Protein AF-A0A9D8BPY0-F1 (afdb_monomer_lite)

Structure (mmCIF, N/CA/C/O backbone):
data_AF-A0A9D8BPY0-F1
#
_entry.id   AF-A0A9D8BPY0-F1
#
loop_
_atom_site.group_PDB
_atom_site.id
_atom_site.type_symbol
_atom_site.label_atom_id
_atom_site.label_alt_id
_atom_site.label_comp_id
_atom_site.label_asym_id
_atom_site.label_entity_id
_atom_site.label_seq_id
_atom_site.pdbx_PDB_ins_code
_atom_site.Cartn_x
_atom_site.Cartn_y
_atom_site.Cartn_z
_atom_site.occupancy
_atom_site.B_iso_or_equiv
_atom_site.auth_seq_id
_atom_site.auth_comp_id
_atom_site.auth_asym_id
_atom_site.auth_atom_id
_atom_site.pdbx_PDB_model_num
ATOM 1 N N . MET A 1 1 ? -16.376 -31.337 65.013 1.00 43.28 1 MET A N 1
ATOM 2 C CA . MET A 1 1 ? -15.236 -31.408 64.073 1.00 43.28 1 MET A CA 1
ATOM 3 C C . MET A 1 1 ? -15.752 -31.638 62.657 1.00 43.28 1 MET A C 1
ATOM 5 O O . MET A 1 1 ? -16.419 -32.633 62.432 1.00 43.28 1 MET A O 1
ATOM 9 N N . LYS A 1 2 ? -15.428 -30.697 61.756 1.00 46.97 2 LYS A N 1
ATOM 10 C CA . LYS A 1 2 ? -15.289 -30.812 60.288 1.00 46.97 2 LYS A CA 1
ATOM 11 C C . LYS A 1 2 ? -16.446 -31.442 59.490 1.00 46.97 2 LYS A C 1
ATOM 13 O O . LYS A 1 2 ? -16.419 -32.642 59.262 1.00 46.97 2 LYS A O 1
ATOM 18 N N . ARG A 1 3 ? -17.368 -30.607 58.980 1.00 47.12 3 ARG A N 1
ATOM 19 C CA . ARG A 1 3 ? -18.107 -30.759 57.693 1.00 47.12 3 ARG A CA 1
ATOM 20 C C . ARG A 1 3 ? -19.121 -29.607 57.530 1.00 47.12 3 ARG A C 1
ATOM 22 O O . ARG A 1 3 ? -20.318 -29.819 57.625 1.00 47.12 3 ARG A O 1
ATOM 29 N N . ALA A 1 4 ? -18.651 -28.367 57.373 1.00 46.06 4 ALA A N 1
ATOM 30 C CA . ALA A 1 4 ? -19.548 -27.218 57.141 1.00 46.06 4 ALA A CA 1
ATOM 31 C C . ALA A 1 4 ? -18.883 -26.035 56.406 1.00 46.06 4 ALA A C 1
ATOM 33 O O . ALA A 1 4 ? -19.321 -24.901 56.541 1.00 46.06 4 ALA A O 1
ATOM 34 N N . ALA A 1 5 ? -17.805 -26.262 55.654 1.00 48.12 5 ALA A N 1
ATOM 35 C CA . ALA A 1 5 ? -17.063 -25.173 55.018 1.00 48.12 5 ALA A CA 1
ATOM 36 C C . ALA A 1 5 ? -16.516 -25.611 53.661 1.00 48.12 5 ALA A C 1
ATOM 38 O O . ALA A 1 5 ? -15.318 -25.824 53.530 1.00 48.12 5 ALA A O 1
ATOM 39 N N . LEU A 1 6 ? -17.388 -25.840 52.675 1.00 44.50 6 LEU A N 1
ATOM 40 C CA . LEU A 1 6 ? -16.932 -26.049 51.294 1.00 44.50 6 LEU A CA 1
ATOM 41 C C . LEU A 1 6 ? -18.032 -25.872 50.233 1.00 44.50 6 LEU A C 1
ATOM 43 O O . LEU A 1 6 ? -18.005 -26.552 49.223 1.00 44.50 6 LEU A O 1
ATOM 47 N N . ILE A 1 7 ? -19.013 -24.982 50.432 1.00 46.12 7 ILE A N 1
ATOM 48 C CA . ILE A 1 7 ? -19.970 -24.617 49.362 1.00 46.12 7 ILE A CA 1
ATOM 49 C C . ILE A 1 7 ? -20.363 -23.134 49.479 1.00 46.12 7 ILE A C 1
ATOM 51 O O . ILE A 1 7 ? -21.530 -22.794 49.618 1.00 46.12 7 ILE A O 1
ATOM 55 N N . ALA A 1 8 ? -19.384 -22.227 49.498 1.00 42.91 8 ALA A N 1
ATOM 56 C CA . ALA A 1 8 ? -19.665 -20.784 49.432 1.00 42.91 8 ALA A CA 1
ATOM 57 C C . ALA A 1 8 ? -18.522 -19.953 48.818 1.00 42.91 8 ALA A C 1
ATOM 59 O O . ALA A 1 8 ? -18.425 -18.759 49.072 1.00 42.91 8 ALA A O 1
ATOM 60 N N . LEU A 1 9 ? -17.635 -20.566 48.022 1.00 41.59 9 LEU A N 1
ATOM 61 C CA . LEU A 1 9 ? -16.521 -19.849 47.385 1.00 41.59 9 LEU A CA 1
ATOM 62 C C . LEU A 1 9 ? -16.243 -20.339 45.955 1.00 41.59 9 LEU A C 1
ATOM 64 O O . LEU A 1 9 ? -15.100 -20.504 45.552 1.00 41.59 9 LEU A O 1
ATOM 68 N N . ALA A 1 10 ? -17.300 -20.619 45.193 1.00 42.19 10 ALA A N 1
ATOM 69 C CA . ALA A 1 10 ? -17.195 -21.026 43.788 1.00 42.19 10 ALA A CA 1
ATOM 70 C C . ALA A 1 10 ? -18.293 -20.389 42.918 1.00 42.19 10 ALA A C 1
ATOM 72 O O . ALA A 1 10 ? -18.769 -20.987 41.963 1.00 42.19 10 ALA A O 1
ATOM 73 N N . ALA A 1 11 ? -18.715 -19.171 43.263 1.00 39.47 11 ALA A N 1
ATOM 74 C CA . ALA A 1 11 ? -19.671 -18.384 42.479 1.00 39.47 11 ALA A CA 1
ATOM 75 C C . ALA A 1 11 ? -19.132 -16.968 42.200 1.00 39.47 11 ALA A C 1
ATOM 77 O O . ALA A 1 11 ? -19.874 -15.993 42.241 1.00 39.47 11 ALA A O 1
ATOM 78 N N . HIS A 1 12 ? -17.816 -16.842 41.991 1.00 40.41 12 HIS A N 1
ATOM 79 C CA . HIS A 1 12 ? -17.155 -15.577 41.624 1.00 40.41 12 HIS A CA 1
ATOM 80 C C . HIS A 1 12 ? -16.221 -15.686 40.412 1.00 40.41 12 HIS A C 1
ATOM 82 O O . HIS A 1 12 ? -15.557 -14.722 40.048 1.00 40.41 12 HIS A O 1
ATOM 88 N N . CYS A 1 13 ? -16.204 -16.827 39.727 1.00 46.84 13 CYS A N 1
ATOM 89 C CA . CYS A 1 13 ? -15.463 -16.989 38.484 1.00 46.84 13 CYS A CA 1
ATOM 90 C C . CYS A 1 13 ? -16.404 -17.571 37.444 1.00 46.84 13 CYS A C 1
ATOM 92 O O . CYS A 1 13 ? -16.546 -18.783 37.409 1.00 46.84 13 CYS A O 1
ATOM 94 N N . LEU A 1 14 ? -17.075 -16.706 36.677 1.00 45.47 14 LEU A N 1
ATOM 95 C CA . LEU A 1 14 ? -17.576 -16.926 35.305 1.00 45.47 14 LEU A CA 1
ATOM 96 C C . LEU A 1 14 ? -18.638 -15.873 34.938 1.00 45.47 14 LEU A C 1
ATOM 98 O O . LEU A 1 14 ? -19.668 -16.173 34.350 1.00 45.47 14 LEU A O 1
ATOM 102 N N . LEU A 1 15 ? -18.362 -14.599 35.219 1.00 44.47 15 LEU A N 1
ATOM 103 C CA . LEU A 1 15 ? -18.756 -13.561 34.271 1.00 44.47 15 LEU A CA 1
ATOM 104 C C . LEU A 1 15 ? -17.554 -13.376 33.350 1.00 44.47 15 LEU A C 1
ATOM 106 O O . LEU A 1 15 ? -16.790 -12.423 33.465 1.00 44.47 15 LEU A O 1
ATOM 110 N N . LEU A 1 16 ? -17.363 -14.358 32.460 1.00 49.16 16 LEU A N 1
ATOM 111 C CA . LEU A 1 16 ? -16.787 -14.071 31.156 1.00 49.16 16 LEU A CA 1
ATOM 112 C C . LEU A 1 16 ? -17.718 -13.015 30.570 1.00 49.16 16 LEU A C 1
ATOM 114 O O . LEU A 1 16 ? -18.785 -13.336 30.048 1.00 49.16 16 LEU A O 1
ATOM 118 N N . SER A 1 17 ? -17.350 -11.745 30.719 1.00 47.44 17 SER A N 1
ATOM 119 C CA . SER A 1 17 ? -17.792 -10.739 29.780 1.00 47.44 17 SER A CA 1
ATOM 120 C C . SER A 1 17 ? -17.311 -11.244 28.427 1.00 47.44 17 SER A C 1
ATOM 122 O O . SER A 1 17 ? -16.156 -11.074 28.038 1.00 47.44 17 SER A O 1
ATOM 124 N N . ALA A 1 18 ? -18.200 -11.939 27.721 1.00 46.88 18 ALA A N 1
ATOM 125 C CA . ALA A 1 18 ? -18.178 -11.956 26.281 1.00 46.88 18 ALA A CA 1
ATOM 126 C C . ALA A 1 18 ? -18.257 -10.482 25.896 1.00 46.88 18 ALA A C 1
ATOM 128 O O . ALA A 1 18 ? -19.342 -9.918 25.788 1.00 46.88 18 ALA A O 1
ATOM 129 N N . SER A 1 19 ? -17.097 -9.825 25.812 1.00 45.59 19 SER A N 1
ATOM 130 C CA . SER A 1 19 ? -16.972 -8.572 25.100 1.00 45.59 19 SER A CA 1
ATOM 131 C C . SER A 1 19 ? -17.574 -8.890 23.748 1.00 45.59 19 SER A C 1
ATOM 133 O O . SER A 1 19 ? -17.018 -9.747 23.053 1.00 45.59 19 SER A O 1
ATOM 135 N N . PRO A 1 20 ? -18.720 -8.297 23.377 1.00 42.44 20 PRO A N 1
ATOM 136 C CA . PRO A 1 20 ? -19.148 -8.427 22.013 1.00 42.44 20 PRO A CA 1
ATOM 137 C C . PRO A 1 20 ? -17.975 -7.867 21.217 1.00 42.44 20 PRO A C 1
ATOM 139 O O . PRO A 1 20 ? -17.591 -6.698 21.358 1.00 42.44 20 PRO A O 1
ATOM 142 N N . CYS A 1 21 ? -17.334 -8.730 20.433 1.00 42.59 21 CYS A N 1
ATOM 143 C CA . CYS A 1 21 ? -16.564 -8.286 19.293 1.00 42.59 21 CYS A CA 1
ATOM 144 C C . CYS A 1 21 ? -17.613 -7.703 18.345 1.00 42.59 21 CYS A C 1
ATOM 146 O O . CYS A 1 21 ? -18.056 -8.336 17.395 1.00 42.59 21 CYS A O 1
ATOM 148 N N . SER A 1 22 ? -18.119 -6.520 18.696 1.00 44.62 22 SER A N 1
ATOM 149 C CA . SER A 1 22 ? -18.705 -5.608 17.745 1.00 44.62 22 SER A CA 1
ATOM 150 C C . SER A 1 22 ? -17.544 -5.295 16.819 1.00 44.62 22 SER A C 1
ATOM 152 O O . SER A 1 22 ? -16.706 -4.440 17.115 1.00 44.62 22 SER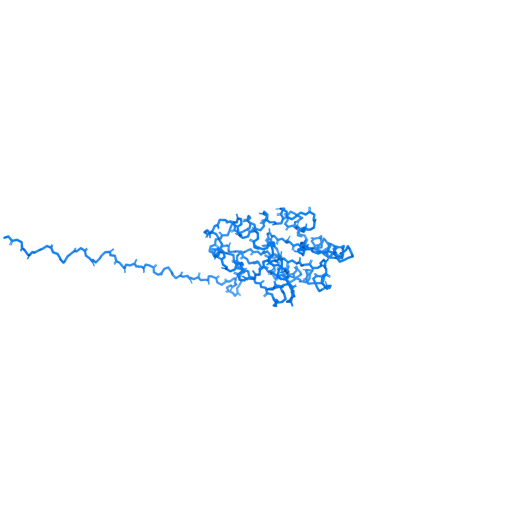 A O 1
ATOM 154 N N . ASN A 1 23 ? -17.415 -6.115 15.776 1.00 55.84 23 ASN A N 1
ATOM 155 C CA . ASN A 1 23 ? -16.698 -5.757 14.573 1.00 55.84 23 ASN A CA 1
ATOM 156 C C . ASN A 1 23 ? -17.445 -4.532 14.064 1.00 55.84 23 ASN A C 1
ATOM 158 O O . ASN A 1 23 ? -18.449 -4.666 13.370 1.00 55.84 23 ASN A O 1
ATOM 162 N N . ALA A 1 24 ? -17.053 -3.348 14.538 1.00 56.66 24 ALA A N 1
ATOM 163 C CA . ALA A 1 24 ? -17.623 -2.109 14.057 1.00 56.66 24 ALA A CA 1
ATOM 164 C C . ALA A 1 24 ? -17.400 -2.109 12.544 1.00 56.66 24 ALA A C 1
ATOM 166 O O . ALA A 1 24 ? -16.255 -2.128 12.091 1.00 56.66 24 ALA A O 1
ATOM 167 N N . GLU A 1 25 ? -18.487 -2.198 11.779 1.00 73.00 25 GLU A N 1
ATOM 168 C CA . GLU A 1 25 ? -18.391 -2.257 10.328 1.00 73.00 25 GLU A CA 1
ATOM 169 C C . GLU A 1 25 ? -17.646 -1.011 9.815 1.00 73.00 25 GLU A C 1
ATOM 171 O O . GLU A 1 25 ? -17.835 0.082 10.369 1.00 73.00 25 GLU A O 1
ATOM 176 N N . PRO A 1 26 ? -16.793 -1.149 8.777 1.00 79.25 26 PRO A N 1
ATOM 177 C CA . PRO A 1 26 ? -16.021 -0.036 8.214 1.00 79.25 26 PRO A CA 1
ATOM 178 C C . PRO A 1 26 ? -16.888 1.167 7.854 1.00 79.25 26 PRO A C 1
ATOM 180 O O . PRO A 1 26 ? -16.414 2.300 7.861 1.00 79.25 26 PRO A O 1
ATOM 183 N N . PHE A 1 27 ? -18.153 0.922 7.529 1.00 84.25 27 PHE A N 1
ATOM 184 C CA . PHE A 1 27 ? -19.121 1.918 7.125 1.00 84.25 27 PHE A CA 1
ATOM 185 C C . PHE A 1 27 ? -20.444 1.648 7.837 1.00 84.25 27 PHE A C 1
ATOM 187 O O . PHE A 1 27 ? -20.978 0.551 7.747 1.00 84.25 27 PHE A O 1
ATOM 194 N N . ASP A 1 28 ? -20.982 2.649 8.529 1.00 84.50 28 ASP A N 1
ATOM 195 C CA . ASP A 1 28 ? -22.246 2.523 9.272 1.00 84.50 28 ASP A CA 1
ATOM 196 C C . ASP A 1 28 ? -23.476 2.985 8.473 1.00 84.50 28 ASP A C 1
ATOM 198 O O . ASP A 1 28 ? -24.505 3.337 9.046 1.00 84.50 28 ASP A O 1
ATOM 202 N N . GLY A 1 29 ? -23.364 3.033 7.143 1.00 81.00 29 GLY A N 1
ATOM 203 C CA . GLY A 1 29 ? -24.388 3.601 6.262 1.00 81.00 29 GLY A CA 1
ATOM 204 C C . GLY A 1 29 ? -24.278 5.118 6.087 1.00 81.00 29 GLY A C 1
ATOM 205 O O . GLY A 1 29 ? -24.911 5.664 5.186 1.00 81.00 29 GLY A O 1
ATOM 206 N N . SER A 1 30 ? -23.461 5.798 6.902 1.00 82.62 30 SER A N 1
ATOM 207 C CA . SER A 1 30 ? -23.283 7.255 6.839 1.00 82.62 30 SER A CA 1
ATOM 208 C C . SER A 1 30 ? -21.822 7.702 6.807 1.00 82.62 30 SER A C 1
ATOM 210 O O . SER A 1 30 ? -21.473 8.629 6.077 1.00 82.62 30 SER A O 1
ATOM 212 N N . ARG A 1 31 ? -20.945 7.048 7.575 1.00 88.94 31 ARG A N 1
ATOM 213 C CA . ARG A 1 31 ? -19.556 7.462 7.756 1.00 88.94 31 ARG A CA 1
ATOM 214 C C . ARG A 1 31 ? -18.623 6.266 7.739 1.00 88.94 31 ARG A C 1
ATOM 216 O O . ARG A 1 31 ? -18.857 5.257 8.400 1.00 88.94 31 ARG A O 1
ATOM 223 N N . PHE A 1 32 ? -17.505 6.427 7.039 1.00 93.75 32 PHE A N 1
ATOM 224 C CA . PHE A 1 32 ? -16.408 5.473 7.105 1.00 93.75 32 PHE A CA 1
ATOM 225 C C . PHE A 1 32 ? -15.553 5.674 8.370 1.00 93.75 32 PHE A C 1
ATOM 227 O O . PHE A 1 32 ? -15.097 6.788 8.681 1.00 93.75 32 PHE A O 1
ATOM 234 N N . LYS A 1 33 ? -15.303 4.581 9.090 1.00 93.75 33 LYS A N 1
ATOM 235 C CA . LYS A 1 33 ? -14.476 4.503 10.302 1.00 93.75 33 LYS A CA 1
ATOM 236 C C . LYS A 1 33 ? -13.141 3.850 9.962 1.00 93.75 33 LYS A C 1
ATOM 238 O O . LYS A 1 33 ? -13.099 2.901 9.199 1.00 93.75 33 LYS A O 1
ATOM 243 N N . GLY A 1 34 ? -12.053 4.365 10.533 1.00 96.44 34 GLY A N 1
ATOM 244 C CA . GLY A 1 34 ? -10.705 3.858 10.275 1.00 96.44 34 GLY A CA 1
ATOM 245 C C . GLY A 1 34 ? -9.892 4.662 9.260 1.00 96.44 34 GLY A C 1
ATOM 246 O O . GLY A 1 34 ? -10.230 5.804 8.911 1.00 96.44 34 GLY A O 1
ATOM 247 N N . ARG A 1 35 ? -8.795 4.035 8.834 1.00 98.12 35 ARG A N 1
ATOM 248 C CA . ARG A 1 35 ? -7.731 4.548 7.960 1.00 98.12 35 ARG A CA 1
ATOM 249 C C . ARG A 1 35 ? -7.480 3.573 6.816 1.00 98.12 35 ARG A C 1
ATOM 251 O O . ARG A 1 35 ? -7.799 2.394 6.936 1.00 98.12 35 ARG A O 1
ATOM 258 N N . ILE A 1 36 ? -6.902 4.066 5.730 1.00 98.62 36 ILE A N 1
ATOM 259 C CA . ILE A 1 36 ? -6.729 3.325 4.481 1.00 98.62 36 ILE A CA 1
ATOM 260 C C . ILE A 1 36 ? -5.238 3.223 4.163 1.00 98.62 36 ILE A C 1
ATOM 262 O O . ILE A 1 36 ? -4.508 4.212 4.241 1.00 98.62 36 ILE A O 1
ATOM 266 N N . ALA A 1 37 ? -4.797 2.025 3.803 1.00 98.75 37 ALA A N 1
ATOM 267 C CA . ALA A 1 37 ? -3.507 1.771 3.185 1.00 98.75 37 ALA A CA 1
ATOM 268 C C . ALA A 1 37 ? -3.728 1.131 1.810 1.00 98.75 37 ALA A C 1
ATOM 270 O O . ALA A 1 37 ? -4.675 0.358 1.639 1.00 98.75 37 ALA A O 1
ATOM 271 N N . LEU A 1 38 ? -2.867 1.450 0.849 1.00 98.62 38 LEU A N 1
ATOM 272 C CA . LEU A 1 38 ? -2.919 0.942 -0.523 1.00 98.62 38 LEU A CA 1
ATOM 273 C C . LEU A 1 38 ? -1.578 0.302 -0.876 1.00 98.62 38 LEU A C 1
ATOM 275 O O . LEU A 1 38 ? -0.539 0.806 -0.462 1.00 98.62 38 LEU A O 1
ATOM 279 N N . SER A 1 39 ? -1.614 -0.782 -1.635 1.00 97.94 39 SER A N 1
ATOM 280 C CA . SER A 1 39 ? -0.441 -1.534 -2.067 1.00 97.94 39 SER A CA 1
ATOM 281 C C . SER A 1 39 ? -0.620 -1.898 -3.528 1.00 97.94 39 SER A C 1
ATOM 283 O O . SER A 1 39 ? -1.654 -2.475 -3.855 1.00 97.94 39 SER A O 1
ATOM 285 N N . HIS A 1 40 ? 0.348 -1.558 -4.374 1.00 97.69 40 HIS A N 1
ATOM 286 C CA . HIS A 1 40 ? 0.282 -1.751 -5.823 1.00 97.69 40 HIS A CA 1
ATOM 287 C C . HIS A 1 40 ? 1.602 -2.274 -6.385 1.00 97.69 40 HIS A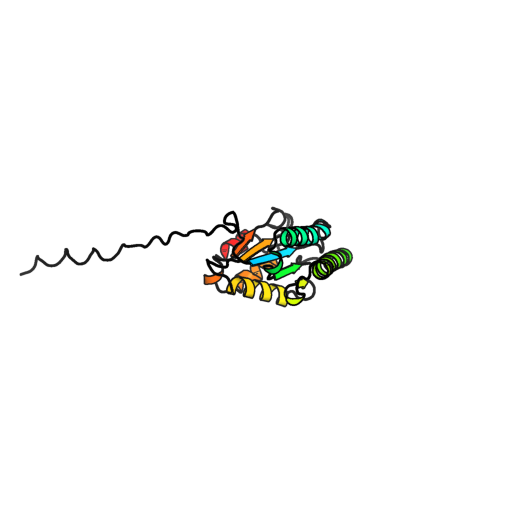 C 1
ATOM 289 O O . HIS A 1 40 ? 2.689 -1.879 -5.952 1.00 97.69 40 HIS A O 1
ATOM 295 N N . ASP A 1 41 ? 1.520 -3.150 -7.368 1.00 94.44 41 ASP A N 1
ATOM 296 C CA . ASP A 1 41 ? 2.683 -3.812 -7.909 1.00 94.44 41 ASP A CA 1
ATOM 297 C C . ASP A 1 41 ? 3.211 -3.116 -9.159 1.00 94.44 41 ASP A C 1
ATOM 299 O O . ASP A 1 41 ? 4.288 -2.553 -9.068 1.00 94.44 41 ASP A O 1
ATOM 303 N N . GLY A 1 42 ? 2.475 -3.020 -10.263 1.00 94.62 42 GLY A N 1
ATOM 304 C CA . GLY A 1 42 ? 2.686 -2.155 -11.433 1.00 94.62 42 GLY A CA 1
ATOM 305 C C . GLY A 1 42 ? 4.058 -2.188 -12.131 1.00 94.62 42 GLY A C 1
ATOM 306 O O . GLY A 1 42 ? 4.210 -1.556 -13.178 1.00 94.62 42 GLY A O 1
ATOM 307 N N . ASN A 1 43 ? 5.062 -2.887 -11.590 1.00 95.50 43 ASN A N 1
ATOM 308 C CA . ASN A 1 43 ? 6.471 -2.756 -11.960 1.00 95.50 43 ASN A CA 1
ATOM 309 C C . ASN A 1 43 ? 7.037 -3.955 -12.727 1.00 95.50 43 ASN A C 1
ATOM 311 O O . ASN A 1 43 ? 8.233 -3.957 -13.030 1.00 95.50 43 ASN A O 1
ATOM 315 N N . PHE A 1 44 ? 6.229 -4.976 -13.043 1.00 93.44 44 PHE A N 1
ATOM 316 C CA . PHE A 1 44 ? 6.736 -6.141 -13.781 1.00 93.44 44 PHE A CA 1
ATOM 317 C C . PHE A 1 44 ? 5.698 -6.973 -14.550 1.00 93.44 44 PHE A C 1
ATOM 319 O O . PHE A 1 44 ? 5.983 -7.360 -15.678 1.00 93.44 44 PHE A O 1
ATOM 326 N N . ASN A 1 45 ? 4.557 -7.329 -13.946 1.00 88.25 45 ASN A N 1
ATOM 327 C CA . ASN A 1 45 ? 3.680 -8.372 -14.497 1.00 88.25 45 ASN A CA 1
ATOM 328 C C . ASN A 1 45 ? 2.812 -7.891 -15.671 1.00 88.25 45 ASN A C 1
ATOM 330 O O . ASN A 1 45 ? 2.849 -8.480 -16.751 1.00 88.25 45 ASN A O 1
ATOM 334 N N . ASP A 1 46 ? 2.041 -6.836 -15.443 1.00 91.81 46 ASP A N 1
ATOM 335 C CA . ASP A 1 46 ? 1.098 -6.221 -16.372 1.00 91.81 46 ASP A CA 1
ATOM 336 C C . ASP A 1 46 ? 0.857 -4.749 -15.989 1.00 91.81 46 ASP A C 1
ATOM 338 O O . ASP A 1 46 ? 1.454 -4.208 -15.055 1.00 91.81 46 ASP A O 1
ATOM 342 N N . GLU A 1 47 ? 0.078 -4.059 -16.819 1.00 95.44 47 GLU A N 1
ATOM 343 C CA . GLU A 1 47 ? -0.150 -2.615 -16.754 1.00 95.44 47 GLU A CA 1
ATOM 344 C C . GLU A 1 47 ? -1.395 -2.194 -15.944 1.00 95.44 47 GLU A C 1
ATOM 346 O O . GLU A 1 47 ? -1.753 -1.013 -15.935 1.00 95.44 47 GLU A O 1
ATOM 351 N N . ASP A 1 48 ? -2.111 -3.125 -15.310 1.00 94.56 48 ASP A N 1
ATOM 352 C CA . ASP A 1 48 ? -3.432 -2.862 -14.718 1.00 94.56 48 ASP A CA 1
ATOM 353 C C . ASP A 1 48 ? -3.388 -1.824 -13.580 1.00 94.56 48 ASP A C 1
ATOM 355 O O . ASP A 1 48 ? -4.231 -0.916 -13.522 1.00 94.56 48 ASP A O 1
ATOM 359 N N . ASP A 1 49 ? -2.348 -1.875 -12.751 1.00 96.88 49 ASP A N 1
ATOM 360 C CA . ASP A 1 49 ? -2.148 -0.965 -11.629 1.00 96.88 49 ASP A CA 1
ATOM 361 C C . ASP A 1 49 ? -1.835 0.479 -12.045 1.00 96.88 49 ASP A C 1
ATOM 363 O O . ASP A 1 49 ? -2.123 1.417 -11.290 1.00 96.88 49 ASP A O 1
ATOM 367 N N . TRP A 1 50 ? -1.362 0.696 -13.281 1.00 98.06 50 TRP A N 1
ATOM 368 C CA . TRP A 1 50 ? -1.133 2.044 -13.810 1.00 98.06 50 TRP A CA 1
ATOM 369 C C . TRP A 1 50 ? -2.439 2.838 -13.875 1.00 98.06 50 TRP A C 1
ATOM 371 O O . TRP A 1 50 ? -2.449 4.043 -13.630 1.00 98.06 50 TRP A O 1
ATOM 381 N N . GLY A 1 51 ? -3.552 2.177 -14.197 1.00 97.69 51 GLY A N 1
ATOM 382 C CA . GLY A 1 51 ? -4.883 2.782 -14.178 1.00 97.69 51 GLY A CA 1
ATOM 383 C C . GLY A 1 51 ? -5.608 2.602 -12.844 1.00 97.69 51 GLY A C 1
ATOM 384 O O . GLY A 1 51 ? -6.397 3.468 -12.454 1.00 97.69 51 GLY A O 1
ATOM 385 N N . ALA A 1 52 ? -5.354 1.501 -12.131 1.00 97.25 52 ALA A N 1
ATOM 386 C CA . ALA A 1 52 ? -6.085 1.179 -10.910 1.00 97.25 52 ALA A CA 1
ATOM 387 C C . ALA A 1 52 ? -5.840 2.201 -9.794 1.00 97.25 52 ALA A C 1
ATOM 389 O O . ALA A 1 52 ? -6.804 2.652 -9.170 1.00 97.25 52 ALA A O 1
ATOM 390 N N . PHE A 1 53 ? -4.587 2.623 -9.574 1.00 98.25 53 PHE A N 1
ATOM 391 C CA . PHE A 1 53 ? -4.265 3.599 -8.530 1.00 98.25 53 PHE A CA 1
ATOM 392 C C . PHE A 1 53 ? -5.018 4.937 -8.692 1.00 98.25 53 PHE A C 1
ATOM 394 O O . PHE A 1 53 ? -5.753 5.313 -7.773 1.00 98.25 53 PHE A O 1
ATOM 401 N N . PRO A 1 54 ? -4.938 5.661 -9.831 1.00 98.44 54 PRO A N 1
ATOM 402 C CA . PRO A 1 54 ? -5.653 6.928 -9.991 1.00 98.44 54 PRO A CA 1
ATOM 403 C C . PRO A 1 54 ? -7.174 6.773 -9.874 1.00 98.44 54 PRO A C 1
ATOM 405 O O . PRO A 1 54 ? -7.831 7.657 -9.322 1.00 98.44 54 PRO A O 1
ATOM 408 N N . VAL A 1 55 ? -7.745 5.656 -10.344 1.00 98.50 55 VAL A N 1
ATOM 409 C CA . VAL A 1 55 ? -9.180 5.368 -10.188 1.00 98.50 55 VAL A CA 1
ATOM 410 C C . VAL A 1 55 ? -9.542 5.150 -8.719 1.00 98.50 55 VAL A C 1
ATOM 412 O O . VAL A 1 55 ? -10.536 5.710 -8.253 1.00 98.50 55 VAL A O 1
ATOM 415 N N . ALA A 1 56 ? -8.734 4.401 -7.966 1.00 98.00 56 ALA A N 1
ATOM 416 C CA . ALA A 1 56 ? -8.942 4.207 -6.535 1.00 98.00 56 ALA A CA 1
ATOM 417 C C . ALA A 1 56 ? -8.915 5.548 -5.786 1.00 98.00 56 ALA A C 1
ATOM 419 O O . ALA A 1 56 ? -9.834 5.838 -5.018 1.00 98.00 56 ALA A O 1
ATOM 420 N N . ILE A 1 57 ? -7.930 6.409 -6.064 1.00 98.62 57 ILE A N 1
ATOM 421 C CA . ILE A 1 57 ? -7.857 7.746 -5.459 1.00 98.62 57 ILE A CA 1
ATOM 422 C C . ILE A 1 57 ? -9.078 8.599 -5.833 1.00 98.62 57 ILE A C 1
ATOM 424 O O . ILE A 1 57 ? -9.665 9.225 -4.952 1.00 98.62 57 ILE A O 1
ATOM 428 N N . ALA A 1 58 ? -9.517 8.577 -7.095 1.00 98.62 58 ALA A N 1
ATOM 429 C CA . ALA A 1 58 ? -10.708 9.303 -7.534 1.00 98.62 58 ALA A CA 1
ATOM 430 C C . ALA A 1 58 ? -11.985 8.839 -6.809 1.00 98.62 58 ALA A C 1
ATOM 432 O O . ALA A 1 58 ? -12.813 9.667 -6.431 1.00 98.62 58 ALA A O 1
ATOM 433 N N . ILE A 1 59 ? -12.138 7.531 -6.578 1.00 98.31 59 ILE A N 1
ATOM 434 C CA . ILE A 1 59 ? -13.262 6.969 -5.815 1.00 98.31 59 ILE A CA 1
ATOM 435 C C . ILE A 1 59 ? -13.205 7.427 -4.352 1.00 98.31 59 ILE A C 1
ATOM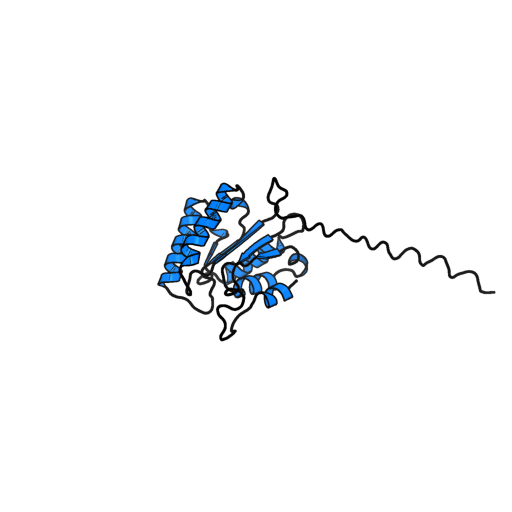 437 O O . ILE A 1 59 ? -14.222 7.855 -3.806 1.00 98.31 59 ILE A O 1
ATOM 441 N N . LEU A 1 60 ? -12.032 7.367 -3.713 1.00 97.62 60 LEU A N 1
ATOM 442 C CA . LEU A 1 60 ? -11.862 7.791 -2.319 1.00 97.62 60 LEU A CA 1
ATOM 443 C C . LEU A 1 60 ? -12.091 9.299 -2.134 1.00 97.62 60 LEU A C 1
ATOM 445 O O . LEU A 1 60 ? -12.633 9.714 -1.107 1.00 97.62 60 LEU A O 1
ATOM 449 N N . ASP A 1 61 ? -11.704 10.111 -3.117 1.00 98.06 61 ASP A N 1
ATOM 450 C CA . ASP A 1 61 ? -11.961 11.552 -3.146 1.00 98.06 61 ASP A CA 1
ATOM 451 C C . ASP A 1 61 ? -13.456 11.849 -3.325 1.00 98.06 61 ASP A C 1
ATOM 453 O O . ASP A 1 61 ? -14.037 12.563 -2.509 1.00 98.06 61 ASP A O 1
ATOM 457 N N . ALA A 1 62 ? -14.114 11.203 -4.296 1.00 97.56 62 ALA A N 1
ATOM 458 C CA . ALA A 1 62 ? -15.556 11.332 -4.516 1.00 97.56 62 ALA A CA 1
ATOM 459 C C . ALA A 1 62 ? -16.387 10.880 -3.301 1.00 97.56 62 ALA A C 1
ATOM 461 O O . ALA A 1 62 ? -17.440 11.450 -3.017 1.00 97.56 62 ALA A O 1
ATOM 462 N N . PHE A 1 63 ? -15.904 9.879 -2.560 1.00 95.75 63 PHE A N 1
ATOM 463 C CA . PHE A 1 63 ? -16.525 9.410 -1.321 1.00 95.75 63 PHE A CA 1
ATOM 464 C C . PHE A 1 63 ? -16.165 10.268 -0.089 1.00 95.75 63 PHE A C 1
ATOM 466 O O . PHE A 1 63 ? -16.700 10.048 0.997 1.00 95.75 63 PHE A O 1
ATOM 473 N N . GLY A 1 64 ? -15.269 11.252 -0.226 1.00 96.06 64 GLY A N 1
ATOM 474 C CA . GLY A 1 64 ? -14.892 12.173 0.851 1.00 96.06 64 GLY A CA 1
ATOM 475 C C . GLY A 1 64 ? -14.000 11.558 1.935 1.00 96.06 64 GLY A C 1
ATOM 476 O O . GLY A 1 64 ? -13.981 12.039 3.069 1.00 96.06 64 GLY A O 1
ATOM 477 N N . VAL A 1 65 ? -13.270 10.483 1.622 1.00 97.06 65 VAL A N 1
ATOM 478 C CA . VAL A 1 65 ? -12.422 9.745 2.581 1.0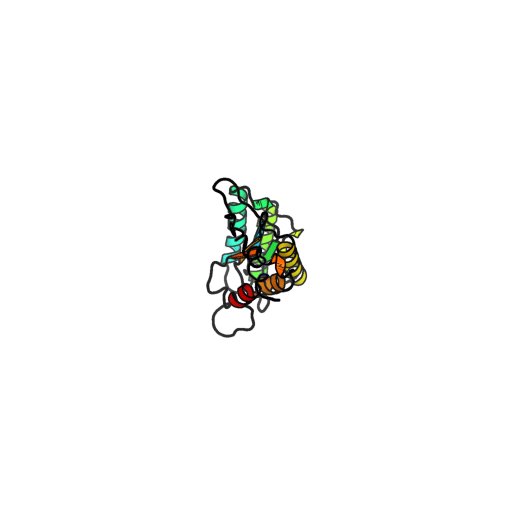0 97.06 65 VAL A CA 1
ATOM 479 C C . VAL A 1 65 ? -10.941 9.731 2.215 1.00 97.06 65 VAL A C 1
ATOM 481 O O . VAL A 1 65 ? -10.157 9.135 2.946 1.00 97.06 65 VAL A O 1
ATOM 484 N N . LYS A 1 66 ? -10.537 10.385 1.123 1.00 96.88 66 LYS A N 1
ATOM 485 C CA . LYS A 1 66 ? -9.139 10.461 0.666 1.00 96.88 66 LYS A CA 1
ATOM 486 C C . LYS A 1 66 ? -8.150 10.831 1.781 1.00 96.88 66 LYS A C 1
ATOM 488 O O . LYS A 1 66 ? -7.120 10.183 1.916 1.00 96.88 66 LYS A O 1
ATOM 493 N N . GLU A 1 67 ? -8.500 11.782 2.648 1.00 97.38 67 GLU A N 1
ATOM 494 C CA . GLU A 1 67 ? -7.658 12.211 3.785 1.00 97.38 67 GLU A CA 1
ATOM 495 C C . GLU A 1 67 ? -7.401 11.112 4.836 1.00 97.38 67 GLU A C 1
ATOM 497 O O . GLU A 1 67 ? -6.645 11.301 5.785 1.00 97.38 67 GLU A O 1
ATOM 502 N N . LYS A 1 68 ? -8.049 9.950 4.708 1.00 97.94 68 LYS A N 1
ATOM 503 C CA . LYS A 1 68 ? -7.817 8.780 5.561 1.00 97.94 68 LYS A CA 1
ATOM 504 C C . LYS A 1 68 ? -6.731 7.851 5.022 1.00 97.94 68 LYS A C 1
ATOM 506 O O . LYS A 1 68 ? -6.446 6.852 5.687 1.00 97.94 68 LYS A O 1
ATOM 511 N N . ILE A 1 69 ? -6.148 8.141 3.859 1.00 98.69 69 ILE A N 1
ATOM 512 C CA . ILE A 1 69 ? -4.987 7.419 3.334 1.00 98.69 69 ILE A CA 1
ATOM 513 C C . ILE A 1 69 ? -3.779 7.738 4.217 1.00 98.69 69 ILE A C 1
ATOM 515 O O . ILE A 1 69 ? -3.416 8.897 4.398 1.00 98.69 69 ILE A O 1
ATOM 519 N N . VAL A 1 70 ? -3.161 6.701 4.780 1.00 98.81 70 VAL A N 1
ATOM 520 C CA . VAL A 1 70 ? -2.004 6.837 5.683 1.00 98.81 70 VAL A CA 1
ATOM 521 C C . VAL A 1 70 ? -0.756 6.114 5.194 1.00 98.81 70 VAL A C 1
ATOM 523 O O . VAL A 1 70 ? 0.302 6.268 5.794 1.00 98.81 70 VAL A O 1
ATOM 526 N N . HIS A 1 71 ? -0.882 5.312 4.140 1.00 98.88 71 HIS A N 1
ATOM 527 C CA . HIS A 1 71 ? 0.209 4.546 3.556 1.00 98.88 71 HIS A CA 1
ATOM 528 C C . HIS A 1 71 ? -0.131 4.160 2.114 1.00 98.88 71 HIS A C 1
ATOM 530 O O . HIS A 1 71 ? -1.247 3.716 1.839 1.00 98.88 71 HIS A O 1
ATOM 536 N N . VAL A 1 72 ? 0.841 4.297 1.223 1.00 98.88 72 VAL A N 1
ATOM 537 C CA . VAL A 1 72 ? 0.823 3.776 -0.139 1.00 98.88 72 VAL A CA 1
ATOM 538 C C . VAL A 1 72 ? 2.191 3.169 -0.423 1.00 98.88 72 VAL A C 1
ATOM 540 O O . VAL A 1 72 ? 3.186 3.894 -0.461 1.00 98.88 72 VAL A O 1
ATOM 543 N N . ASP A 1 73 ? 2.244 1.864 -0.651 1.00 98.75 73 ASP A N 1
ATOM 544 C CA . ASP A 1 73 ? 3.393 1.204 -1.265 1.00 98.75 73 ASP A CA 1
ATOM 545 C C . ASP A 1 73 ? 3.102 0.907 -2.739 1.00 98.75 73 ASP A C 1
ATOM 547 O O . ASP A 1 73 ? 2.002 0.489 -3.098 1.00 98.75 73 ASP A O 1
ATOM 551 N N . PHE A 1 74 ? 4.079 1.157 -3.607 1.00 98.69 74 PHE A N 1
ATOM 552 C CA . PHE A 1 74 ? 3.965 0.882 -5.037 1.00 98.69 74 PHE A CA 1
ATOM 553 C C . PHE A 1 74 ? 5.280 0.359 -5.621 1.00 98.69 74 PHE A C 1
ATOM 555 O O . PHE A 1 74 ? 6.333 0.505 -4.995 1.00 98.69 74 PHE A O 1
ATOM 562 N N . ASN A 1 75 ? 5.240 -0.238 -6.816 1.00 98.06 75 ASN A N 1
ATOM 563 C CA . ASN A 1 75 ? 6.376 -0.968 -7.393 1.00 98.06 75 ASN A CA 1
ATOM 564 C C . ASN A 1 75 ? 6.877 -2.092 -6.473 1.00 98.06 75 ASN A C 1
ATOM 566 O O . ASN A 1 75 ? 8.084 -2.267 -6.261 1.00 98.06 75 ASN A O 1
ATOM 570 N N . ASN A 1 76 ? 5.938 -2.797 -5.840 1.00 95.38 76 ASN A N 1
ATOM 571 C CA . ASN A 1 76 ? 6.212 -3.662 -4.696 1.00 95.38 76 ASN A CA 1
ATOM 572 C C . ASN A 1 76 ? 6.552 -5.117 -5.048 1.00 95.38 76 ASN A C 1
ATOM 574 O O . ASN A 1 76 ? 6.726 -5.943 -4.145 1.00 95.38 76 ASN A O 1
ATOM 578 N N . ILE A 1 77 ? 6.753 -5.426 -6.330 1.00 93.88 77 ILE A N 1
ATOM 579 C CA . ILE A 1 77 ? 7.438 -6.657 -6.721 1.00 93.88 77 ILE A CA 1
ATOM 580 C C . ILE A 1 77 ? 8.915 -6.439 -6.444 1.00 93.88 77 ILE A C 1
ATOM 582 O O . ILE A 1 77 ? 9.650 -5.794 -7.193 1.00 93.88 77 ILE A O 1
ATOM 586 N N . ILE A 1 78 ? 9.363 -6.933 -5.296 1.00 91.50 78 ILE A N 1
ATOM 587 C CA . ILE A 1 78 ? 10.725 -6.679 -4.824 1.00 91.50 78 ILE A CA 1
ATOM 588 C C . ILE A 1 78 ? 11.753 -7.608 -5.488 1.00 91.50 78 ILE A C 1
ATOM 590 O O . ILE A 1 78 ? 12.923 -7.240 -5.598 1.00 91.50 78 ILE A O 1
ATOM 594 N N . GLN A 1 79 ? 11.323 -8.769 -5.987 1.00 88.75 79 GLN A N 1
ATOM 595 C CA . GLN A 1 79 ? 12.172 -9.793 -6.607 1.00 88.75 79 GLN A CA 1
ATOM 596 C C . GLN A 1 79 ? 12.484 -9.499 -8.080 1.00 88.75 79 GLN A C 1
ATOM 598 O O . GLN A 1 79 ? 13.530 -9.898 -8.588 1.00 88.75 79 GLN A O 1
ATOM 603 N N . ASN A 1 80 ? 11.595 -8.781 -8.765 1.00 91.12 80 ASN A N 1
ATOM 604 C CA . ASN A 1 80 ? 11.665 -8.524 -10.199 1.00 91.12 80 ASN A CA 1
ATOM 605 C C . ASN A 1 80 ? 11.261 -7.086 -10.507 1.00 91.12 80 ASN A C 1
ATOM 607 O O . ASN A 1 80 ? 10.532 -6.461 -9.746 1.00 91.12 80 ASN A O 1
ATOM 611 N N . ASN A 1 81 ? 11.759 -6.553 -11.616 1.00 94.94 81 ASN A N 1
ATOM 612 C CA . ASN A 1 81 ? 11.447 -5.201 -12.045 1.00 94.94 81 ASN A CA 1
ATOM 613 C C . ASN A 1 81 ? 11.675 -5.063 -13.548 1.00 94.94 81 ASN A C 1
ATOM 615 O O . ASN A 1 81 ? 12.663 -5.586 -14.068 1.00 94.94 81 ASN A O 1
ATOM 619 N N . ASP A 1 82 ? 10.805 -4.315 -14.214 1.00 97.38 82 ASP A N 1
ATOM 620 C CA . ASP A 1 82 ? 11.020 -3.796 -15.557 1.00 97.38 82 ASP A CA 1
ATOM 621 C C . ASP A 1 82 ? 11.061 -2.263 -15.485 1.00 97.38 82 ASP A C 1
ATOM 623 O O . ASP A 1 82 ? 10.158 -1.620 -14.951 1.00 97.38 82 ASP A O 1
ATOM 627 N N . ALA A 1 83 ? 12.126 -1.660 -16.020 1.00 97.75 83 ALA A N 1
ATOM 628 C CA . ALA A 1 83 ? 12.358 -0.220 -15.908 1.00 97.75 83 ALA A CA 1
ATOM 629 C C . ALA A 1 83 ? 11.283 0.630 -16.611 1.00 97.75 83 ALA A C 1
ATOM 631 O O . ALA A 1 83 ? 11.017 1.755 -16.185 1.00 97.75 83 ALA A O 1
ATOM 632 N N . ARG A 1 84 ? 10.659 0.116 -17.680 1.00 98.00 84 ARG A N 1
ATOM 633 C CA . ARG A 1 84 ? 9.517 0.776 -18.326 1.00 98.00 84 ARG A CA 1
ATOM 634 C C . ARG A 1 84 ? 8.322 0.761 -17.381 1.00 98.00 84 ARG A C 1
ATOM 636 O O . ARG A 1 84 ? 7.706 1.799 -17.183 1.00 98.00 84 ARG A O 1
ATOM 643 N N . PHE A 1 85 ? 8.025 -0.392 -16.792 1.00 98.62 85 PHE A N 1
ATOM 644 C CA . PHE A 1 85 ? 6.870 -0.559 -15.912 1.00 98.62 85 PHE A CA 1
ATOM 645 C C . PHE A 1 85 ? 6.998 0.275 -14.639 1.00 98.62 85 PHE A C 1
ATOM 647 O O . PHE A 1 85 ? 6.084 1.027 -14.317 1.00 98.62 85 PHE A O 1
ATOM 654 N N . GLU A 1 86 ? 8.158 0.233 -13.976 1.00 98.56 86 GLU A N 1
ATOM 655 C CA . GLU A 1 86 ? 8.426 1.074 -12.805 1.00 98.56 86 GLU A CA 1
ATOM 656 C C . GLU A 1 86 ? 8.221 2.559 -13.131 1.00 98.56 86 GLU A C 1
ATOM 658 O O . GLU A 1 86 ? 7.622 3.296 -12.345 1.00 98.56 86 GLU A O 1
ATOM 663 N N . LYS A 1 87 ? 8.690 3.009 -14.303 1.00 98.62 87 LYS A N 1
ATOM 664 C CA . LYS A 1 87 ? 8.525 4.395 -14.746 1.00 98.62 87 LYS A CA 1
ATOM 665 C C . LYS A 1 87 ? 7.049 4.763 -14.923 1.00 98.62 87 LYS A C 1
ATOM 667 O O . LYS A 1 87 ? 6.646 5.813 -14.425 1.00 98.62 87 LYS A O 1
ATOM 672 N N . GLU A 1 88 ? 6.264 3.941 -15.617 1.00 98.75 88 GLU A N 1
ATOM 673 C CA . GLU A 1 88 ? 4.842 4.221 -15.867 1.00 98.75 88 GLU A CA 1
ATOM 674 C C . GLU A 1 88 ? 4.019 4.183 -14.573 1.00 98.75 88 GLU A C 1
ATOM 676 O O . GLU A 1 88 ? 3.251 5.108 -14.300 1.00 98.75 88 GLU A O 1
ATOM 681 N N . MET A 1 89 ? 4.248 3.190 -13.713 1.00 98.62 89 MET A N 1
ATOM 682 C CA . MET A 1 89 ? 3.591 3.110 -12.410 1.00 98.62 89 MET A CA 1
ATOM 683 C C . MET A 1 89 ? 3.963 4.296 -11.508 1.00 98.62 89 MET A C 1
ATOM 685 O O . MET A 1 89 ? 3.095 4.916 -10.893 1.00 98.62 89 MET A O 1
ATOM 689 N N . THR A 1 90 ? 5.241 4.687 -11.484 1.00 98.75 90 THR A N 1
ATOM 690 C CA . THR A 1 90 ? 5.691 5.875 -10.740 1.00 98.75 90 THR A CA 1
ATOM 691 C C . THR A 1 90 ? 5.032 7.147 -11.272 1.00 98.75 90 THR A C 1
ATOM 693 O O . THR A 1 90 ? 4.552 7.961 -10.484 1.00 98.75 90 THR A O 1
ATOM 696 N N . ALA A 1 91 ? 4.969 7.324 -12.595 1.00 98.81 91 ALA A N 1
ATOM 697 C CA . ALA A 1 91 ? 4.301 8.472 -13.205 1.00 98.81 91 ALA A CA 1
ATOM 698 C C . ALA A 1 91 ? 2.805 8.509 -12.855 1.00 98.81 91 ALA A C 1
ATOM 700 O O . ALA A 1 91 ? 2.281 9.577 -12.533 1.00 98.81 91 ALA A O 1
ATOM 701 N N . SER A 1 92 ? 2.140 7.351 -12.853 1.00 98.75 92 SER A N 1
ATOM 702 C CA . SER A 1 92 ? 0.740 7.227 -12.451 1.00 98.75 92 SER A CA 1
ATOM 703 C C . SER A 1 92 ? 0.512 7.639 -10.992 1.00 98.75 92 SER A C 1
ATOM 705 O O . SER A 1 92 ? -0.314 8.516 -10.717 1.00 98.75 92 SER A O 1
ATOM 707 N N . VAL A 1 93 ? 1.288 7.079 -10.056 1.00 98.81 93 VAL A N 1
ATOM 708 C CA . VAL A 1 93 ? 1.157 7.378 -8.621 1.00 98.81 93 VAL A CA 1
ATOM 709 C C . VAL A 1 93 ? 1.425 8.846 -8.330 1.00 98.81 93 VAL A C 1
ATOM 711 O O . VAL A 1 93 ? 0.622 9.494 -7.657 1.00 98.81 93 VAL A O 1
ATOM 714 N N . LEU A 1 94 ? 2.527 9.391 -8.850 1.00 98.75 94 LEU A N 1
ATOM 715 C CA . LEU A 1 94 ? 2.899 10.781 -8.596 1.00 98.75 94 LEU A CA 1
ATOM 716 C C . LEU A 1 94 ? 1.920 11.762 -9.251 1.00 98.75 94 LEU A C 1
ATOM 718 O O . LEU A 1 94 ? 1.534 12.739 -8.612 1.00 98.75 94 LEU A O 1
ATOM 722 N N . GLY A 1 95 ? 1.454 11.481 -10.471 1.00 98.69 95 GLY A N 1
ATOM 723 C CA . GLY A 1 95 ? 0.463 12.318 -11.151 1.00 98.69 95 GLY A CA 1
ATOM 724 C C . GLY A 1 95 ? -0.895 12.325 -10.443 1.00 98.69 95 GLY A C 1
ATOM 725 O O . GLY A 1 95 ? -1.526 13.375 -10.309 1.00 98.69 95 GLY A O 1
ATOM 726 N N . ALA A 1 96 ? -1.344 11.175 -9.931 1.00 98.62 96 ALA A N 1
ATOM 727 C CA . ALA A 1 96 ? -2.550 11.101 -9.111 1.00 98.62 96 ALA A CA 1
ATOM 728 C C . ALA A 1 96 ? -2.364 11.817 -7.765 1.00 98.62 96 ALA A C 1
ATOM 730 O O . ALA A 1 96 ? -3.244 12.565 -7.338 1.00 98.62 96 ALA A O 1
ATOM 731 N N . ALA A 1 97 ? -1.215 11.638 -7.113 1.00 98.50 97 ALA A N 1
ATOM 732 C CA . ALA A 1 97 ? -0.912 12.311 -5.859 1.00 98.50 97 ALA A CA 1
ATOM 733 C C . ALA A 1 97 ? -0.911 13.837 -6.006 1.00 98.50 97 ALA A C 1
ATOM 735 O O . ALA A 1 97 ? -1.539 14.518 -5.199 1.00 98.50 97 ALA A O 1
ATOM 736 N N . GLU A 1 98 ? -0.286 14.363 -7.061 1.00 98.56 98 GLU A N 1
ATOM 737 C CA . GLU A 1 98 ? -0.311 15.790 -7.389 1.00 98.56 98 GLU A CA 1
ATOM 738 C C . GLU A 1 98 ? -1.744 16.275 -7.645 1.00 98.56 98 GLU A C 1
ATOM 740 O O . GLU A 1 98 ? -2.197 17.236 -7.022 1.00 98.56 98 GLU A O 1
ATOM 745 N N . LYS A 1 99 ? -2.491 15.573 -8.507 1.00 98.38 99 LYS A N 1
ATOM 746 C CA . LYS A 1 99 ? -3.858 15.955 -8.885 1.00 98.38 99 LYS A CA 1
ATOM 747 C C . LYS A 1 99 ? -4.824 15.991 -7.701 1.00 98.38 99 LYS A C 1
ATOM 749 O O . LYS A 1 99 ? -5.677 16.874 -7.640 1.00 98.38 99 LYS A O 1
ATOM 754 N N . TYR A 1 100 ? -4.732 15.011 -6.806 1.00 98.31 100 TYR A N 1
ATOM 755 C CA . TYR A 1 100 ? -5.680 14.838 -5.705 1.00 98.31 100 TYR A CA 1
ATOM 756 C C . TYR A 1 100 ? -5.151 15.350 -4.360 1.00 98.31 100 TYR A C 1
ATOM 758 O O . TYR A 1 100 ? -5.897 15.331 -3.382 1.00 98.31 100 TYR A O 1
ATOM 766 N N . GLY A 1 101 ? -3.910 15.836 -4.296 1.00 97.94 101 GLY A N 1
ATOM 767 C CA . GLY A 1 101 ? -3.304 16.364 -3.073 1.00 97.94 101 GLY A CA 1
ATOM 768 C C . GLY A 1 101 ? -2.938 15.286 -2.050 1.00 97.94 101 GLY A C 1
ATOM 769 O O . GLY A 1 101 ? -3.070 15.519 -0.851 1.00 97.94 101 GLY A O 1
ATOM 770 N N . ILE A 1 102 ? -2.499 14.105 -2.495 1.00 98.31 102 ILE A N 1
ATOM 771 C CA . ILE A 1 102 ? -1.996 13.065 -1.586 1.00 98.31 102 ILE A CA 1
ATOM 772 C C . ILE A 1 102 ? -0.609 13.480 -1.073 1.00 98.31 102 ILE A C 1
ATOM 774 O O . ILE A 1 102 ? 0.272 13.764 -1.890 1.00 98.31 102 ILE A O 1
ATOM 778 N N . PRO A 1 103 ? -0.367 13.499 0.251 1.00 97.38 103 PRO A N 1
ATOM 779 C CA . PRO A 1 103 ? 0.932 13.877 0.791 1.00 97.38 103 PRO A CA 1
ATOM 780 C C . PRO A 1 103 ? 2.050 12.947 0.294 1.00 97.38 103 PRO A C 1
ATOM 782 O O . PRO A 1 103 ? 1.947 11.733 0.471 1.00 97.38 103 PRO A O 1
ATOM 785 N N . PRO A 1 104 ? 3.172 13.471 -0.230 1.00 97.25 104 PRO A N 1
ATOM 786 C CA . PRO A 1 104 ? 4.302 12.632 -0.636 1.00 97.25 104 PRO A CA 1
ATOM 787 C C . PRO A 1 104 ? 4.859 11.764 0.500 1.00 97.25 104 PRO A C 1
ATOM 789 O O . PRO A 1 104 ? 5.431 10.713 0.252 1.00 97.25 104 PRO A O 1
ATOM 792 N N . THR A 1 105 ? 4.659 12.175 1.756 1.00 97.94 105 THR A N 1
ATOM 793 C CA . THR A 1 105 ? 5.123 11.459 2.952 1.00 97.94 105 THR A CA 1
ATOM 794 C C . THR A 1 105 ? 4.436 10.118 3.194 1.00 97.94 105 THR A C 1
ATOM 796 O O . THR A 1 105 ? 4.930 9.351 4.016 1.00 97.94 105 THR A O 1
ATOM 799 N N . VAL A 1 106 ? 3.305 9.839 2.534 1.00 98.44 106 VAL A N 1
ATOM 800 C CA . VAL A 1 106 ? 2.641 8.528 2.612 1.00 98.44 106 VAL A CA 1
ATOM 801 C C . VAL A 1 106 ? 2.953 7.634 1.411 1.00 98.44 106 VAL A C 1
ATOM 803 O O . VAL A 1 106 ? 2.494 6.497 1.396 1.00 98.44 106 VAL A O 1
ATOM 806 N N . LEU A 1 107 ? 3.702 8.125 0.415 1.00 98.81 107 LEU A N 1
ATOM 807 C CA . LEU A 1 107 ? 4.001 7.415 -0.830 1.00 98.81 107 LEU A CA 1
ATOM 808 C C . LEU A 1 107 ? 5.391 6.779 -0.767 1.00 98.81 107 LEU A C 1
ATOM 810 O O . LEU A 1 107 ? 6.389 7.477 -0.598 1.00 98.81 107 LEU A O 1
ATOM 814 N N . HIS A 1 108 ? 5.464 5.468 -0.978 1.00 98.81 108 HIS A N 1
ATOM 815 C CA . HIS A 1 108 ? 6.710 4.713 -0.916 1.00 98.81 108 HIS A CA 1
ATOM 816 C C . HIS A 1 108 ? 6.899 3.857 -2.172 1.00 98.81 108 HIS A C 1
ATOM 818 O O . HIS A 1 108 ? 6.224 2.845 -2.356 1.00 98.81 108 HIS A O 1
ATOM 824 N N . ASN A 1 109 ? 7.849 4.247 -3.028 1.00 98.56 109 ASN A N 1
ATOM 825 C CA . ASN A 1 109 ? 8.302 3.402 -4.134 1.00 98.56 109 ASN A CA 1
ATOM 826 C C . ASN A 1 109 ? 9.179 2.284 -3.557 1.00 98.56 109 ASN A C 1
ATOM 828 O O . ASN A 1 109 ? 10.310 2.542 -3.150 1.00 98.56 109 ASN A O 1
ATOM 832 N N . CYS A 1 110 ? 8.713 1.039 -3.554 1.00 98.31 110 CYS A N 1
ATOM 833 C CA . CYS A 1 110 ? 9.447 -0.088 -2.978 1.00 98.31 110 CYS A CA 1
ATOM 834 C C . CYS A 1 110 ? 10.753 -0.436 -3.708 1.00 98.31 110 CYS A C 1
ATOM 836 O O . CYS A 1 110 ? 11.558 -1.196 -3.168 1.00 98.31 110 CYS A O 1
ATOM 838 N N . ARG A 1 111 ? 11.008 0.123 -4.898 1.00 97.12 111 ARG A N 1
ATOM 839 C CA . ARG A 1 111 ? 12.294 -0.025 -5.597 1.00 97.12 111 ARG A CA 1
ATOM 840 C C . ARG A 1 111 ? 13.383 0.877 -5.032 1.00 97.12 111 ARG A C 1
ATOM 842 O O . ARG A 1 111 ? 14.555 0.512 -5.092 1.00 97.12 111 ARG A O 1
ATOM 849 N N . THR A 1 112 ? 13.006 2.023 -4.469 1.00 97.75 112 THR A N 1
ATOM 850 C CA . THR A 1 112 ? 13.947 3.031 -3.954 1.00 97.75 112 THR A CA 1
ATOM 851 C C . THR A 1 112 ? 13.817 3.282 -2.451 1.00 97.75 112 THR A C 1
ATOM 853 O O . THR A 1 112 ? 14.743 3.816 -1.851 1.00 97.75 112 THR A O 1
ATOM 856 N N . ASP A 1 113 ? 12.693 2.904 -1.841 1.00 98.44 113 ASP A N 1
ATOM 857 C CA . ASP A 1 113 ? 12.343 3.151 -0.437 1.00 98.44 113 ASP A CA 1
ATOM 858 C C . ASP A 1 113 ? 11.589 1.957 0.187 1.00 98.44 113 ASP A C 1
ATOM 860 O O . ASP A 1 113 ? 10.499 2.079 0.751 1.00 98.44 113 ASP A O 1
ATOM 864 N N . LEU A 1 114 ? 12.154 0.751 0.068 1.00 98.12 114 LEU A N 1
ATOM 865 C CA . LEU A 1 114 ? 11.558 -0.454 0.660 1.00 98.12 114 LEU A CA 1
ATOM 866 C C . LEU A 1 114 ? 11.468 -0.367 2.192 1.00 98.12 114 LEU A C 1
ATOM 868 O O . LEU A 1 114 ? 10.447 -0.728 2.779 1.00 98.12 114 LEU A O 1
ATOM 872 N N . ASP A 1 115 ? 12.524 0.117 2.846 1.00 98.50 115 ASP A N 1
ATOM 873 C CA . ASP A 1 115 ? 12.554 0.239 4.306 1.00 98.50 115 ASP A CA 1
ATOM 874 C C . ASP A 1 115 ? 11.564 1.299 4.803 1.00 98.50 115 ASP A C 1
ATOM 876 O O . ASP A 1 115 ? 10.920 1.098 5.839 1.00 98.50 115 ASP A O 1
ATOM 880 N N . GLY A 1 116 ? 11.397 2.408 4.073 1.00 98.75 116 GLY A N 1
ATOM 881 C CA . GLY A 1 116 ? 10.363 3.397 4.358 1.00 98.75 116 GLY A CA 1
ATOM 882 C C . GLY A 1 116 ? 8.966 2.812 4.200 1.00 98.75 116 GLY A C 1
ATOM 883 O O . GLY A 1 116 ? 8.162 2.961 5.122 1.00 98.75 116 GLY A O 1
ATOM 884 N N . ALA A 1 117 ? 8.708 2.047 3.131 1.00 98.75 117 ALA A N 1
ATOM 885 C CA . ALA A 1 117 ? 7.438 1.346 2.941 1.00 98.75 117 ALA A CA 1
ATOM 886 C C . ALA A 1 117 ? 7.115 0.433 4.137 1.00 98.75 117 ALA A C 1
ATOM 888 O O . ALA A 1 117 ? 6.083 0.610 4.786 1.00 98.75 117 ALA A O 1
ATOM 889 N N . VAL A 1 118 ? 8.035 -0.473 4.500 1.00 98.75 118 VAL A N 1
ATOM 890 C CA . VAL A 1 118 ? 7.873 -1.418 5.623 1.00 98.75 118 VAL A CA 1
ATOM 891 C C . VAL A 1 118 ? 7.658 -0.687 6.952 1.00 98.75 118 VAL A C 1
ATOM 893 O O . VAL A 1 118 ? 6.789 -1.066 7.743 1.00 98.75 118 VAL A O 1
ATOM 896 N N . ASN A 1 119 ? 8.415 0.381 7.215 1.00 98.88 119 ASN A N 1
ATOM 897 C CA . ASN A 1 119 ? 8.253 1.170 8.435 1.00 98.88 119 ASN A CA 1
ATOM 898 C C . ASN A 1 119 ? 6.930 1.942 8.469 1.00 98.88 119 ASN A C 1
ATOM 900 O O . ASN A 1 119 ? 6.319 2.051 9.534 1.00 98.88 119 ASN A O 1
ATOM 904 N N . SER A 1 120 ? 6.487 2.457 7.327 1.00 98.88 120 SER A N 1
ATOM 905 C CA . SER A 1 120 ? 5.242 3.203 7.183 1.00 98.88 120 SER A CA 1
ATOM 906 C C . SER A 1 120 ? 4.032 2.315 7.473 1.00 98.88 120 SER A C 1
ATOM 908 O O . SER A 1 120 ? 3.239 2.645 8.360 1.00 98.88 120 SER A O 1
ATOM 910 N N . ILE A 1 121 ? 3.957 1.117 6.877 1.00 98.75 121 ILE A N 1
ATOM 911 C CA . ILE A 1 121 ? 2.871 0.176 7.184 1.00 98.75 121 ILE A CA 1
ATOM 912 C C . ILE A 1 121 ? 2.943 -0.343 8.630 1.00 98.75 121 ILE A C 1
ATOM 914 O O . ILE A 1 121 ? 1.914 -0.415 9.302 1.00 98.75 121 ILE A O 1
ATOM 918 N N . LYS A 1 122 ? 4.141 -0.613 9.174 1.00 98.88 122 LYS A N 1
ATOM 919 C CA . LYS A 1 122 ? 4.326 -0.968 10.594 1.00 98.88 122 LYS A CA 1
ATOM 920 C C . LYS A 1 122 ? 3.718 0.098 11.507 1.00 98.88 122 LYS A C 1
ATOM 922 O O . LYS A 1 122 ? 2.963 -0.214 12.430 1.00 98.88 122 LYS A O 1
ATOM 927 N N . ASN A 1 123 ? 4.039 1.365 11.252 1.00 98.88 123 ASN A N 1
ATOM 928 C CA . ASN A 1 123 ? 3.528 2.489 12.030 1.00 98.88 123 ASN A CA 1
ATOM 929 C C . ASN A 1 123 ? 2.010 2.638 11.859 1.00 98.88 123 ASN A C 1
ATOM 931 O O . ASN A 1 123 ? 1.303 2.872 12.842 1.00 98.88 123 ASN A O 1
ATOM 935 N N . ALA A 1 124 ? 1.496 2.437 10.642 1.00 98.81 124 ALA A N 1
ATOM 936 C CA . ALA A 1 124 ? 0.066 2.442 10.377 1.00 98.81 124 ALA A CA 1
ATOM 937 C C . ALA A 1 124 ? -0.657 1.352 11.183 1.00 98.81 124 ALA A C 1
ATOM 939 O O . ALA A 1 124 ? -1.662 1.666 11.823 1.00 98.81 124 ALA A O 1
ATOM 940 N N . VAL A 1 125 ? -0.128 0.124 11.236 1.00 98.75 125 VAL A N 1
ATOM 941 C CA . VAL A 1 125 ? -0.672 -0.969 12.060 1.00 98.75 125 VAL A CA 1
ATOM 942 C C . VAL A 1 125 ? -0.614 -0.608 13.545 1.00 98.75 125 VAL A C 1
ATOM 944 O O . VAL A 1 125 ? -1.643 -0.673 14.214 1.00 98.75 125 VAL A O 1
ATOM 947 N N . ASN A 1 126 ? 0.529 -0.139 14.054 1.00 98.81 126 ASN A N 1
ATOM 948 C CA . ASN A 1 126 ? 0.701 0.220 15.469 1.00 98.81 126 ASN A CA 1
ATOM 949 C C . ASN A 1 126 ? -0.264 1.317 15.947 1.00 98.81 126 ASN A C 1
ATOM 951 O O . ASN A 1 126 ? -0.726 1.293 17.091 1.00 98.81 126 ASN A O 1
ATOM 955 N N . ALA A 1 127 ? -0.602 2.259 15.068 1.00 98.62 127 ALA A N 1
ATOM 956 C CA . ALA A 1 127 ? -1.565 3.320 15.347 1.00 98.62 127 ALA A CA 1
ATOM 957 C C . ALA A 1 127 ? -3.037 2.849 15.326 1.00 98.62 127 ALA A C 1
ATOM 959 O O . ALA A 1 127 ? -3.938 3.655 15.562 1.00 98.62 127 ALA A O 1
ATOM 960 N N . SER A 1 128 ? -3.306 1.569 15.047 1.00 98.19 128 SER A N 1
ATOM 961 C CA . SER A 1 128 ? -4.668 1.036 14.941 1.00 98.19 128 SER A CA 1
ATOM 962 C C . SER A 1 128 ? -5.304 0.764 16.304 1.00 98.19 128 SER A C 1
ATOM 964 O O . SER A 1 128 ? -4.637 0.450 17.300 1.00 98.19 128 SER A O 1
ATOM 966 N N . SER A 1 129 ? -6.628 0.874 16.333 1.00 96.50 129 SER A N 1
ATOM 967 C CA . SER A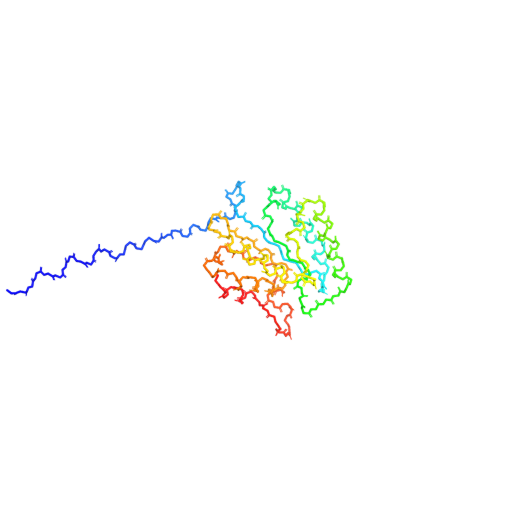 1 129 ? -7.482 0.469 17.448 1.00 96.50 129 SER A CA 1
ATOM 968 C C . SER A 1 129 ? -8.815 -0.059 16.921 1.00 96.50 129 SER A C 1
ATOM 970 O O . SER A 1 129 ? -9.084 0.004 15.722 1.00 96.50 129 SER A O 1
ATOM 972 N N . ARG A 1 130 ? -9.674 -0.534 17.825 1.00 93.25 130 ARG A N 1
ATOM 973 C CA . ARG A 1 130 ? -11.042 -0.956 17.502 1.00 93.25 130 ARG A CA 1
ATOM 974 C C . ARG A 1 130 ? -11.864 0.175 16.872 1.00 93.25 130 ARG A C 1
ATOM 976 O O . ARG A 1 130 ? -12.652 -0.067 15.968 1.00 93.25 130 ARG A O 1
ATOM 983 N N . GLU A 1 131 ? -11.678 1.401 17.345 1.00 92.56 131 GLU A N 1
ATOM 984 C CA . GLU A 1 131 ? -12.418 2.595 16.921 1.00 92.56 131 GLU A CA 1
ATOM 985 C C . GLU A 1 131 ? -11.802 3.255 15.680 1.00 92.56 131 GLU A C 1
ATOM 987 O O . GLU A 1 131 ? -12.477 4.005 14.973 1.00 92.56 131 GLU A O 1
ATOM 992 N N . ASN A 1 132 ? -10.521 2.986 15.413 1.00 95.94 132 ASN A N 1
ATOM 993 C CA . ASN A 1 132 ? -9.785 3.527 14.275 1.00 95.94 132 ASN A CA 1
ATOM 994 C C . ASN A 1 132 ? -8.918 2.448 13.594 1.00 95.94 132 ASN A C 1
ATOM 996 O O . ASN A 1 132 ? -7.680 2.532 13.619 1.00 95.94 132 ASN A O 1
ATOM 1000 N N . PRO A 1 133 ? -9.552 1.415 13.012 1.00 97.44 133 PRO A N 1
ATOM 1001 C CA . PRO A 1 133 ? -8.838 0.311 12.384 1.00 97.44 133 PRO A CA 1
ATOM 1002 C C . PRO A 1 133 ? -8.108 0.742 11.108 1.00 97.44 133 PRO A C 1
ATOM 1004 O O . PRO A 1 133 ? -8.374 1.810 10.547 1.00 97.44 133 PRO A O 1
ATOM 1007 N N . LEU A 1 134 ? -7.184 -0.096 10.647 1.00 98.56 134 LEU A N 1
ATOM 1008 C CA . LEU A 1 134 ? -6.521 0.048 9.355 1.00 98.56 134 LEU A CA 1
ATOM 1009 C C . LEU A 1 134 ? -7.151 -0.909 8.340 1.00 98.56 134 LEU A C 1
ATOM 1011 O O . LEU A 1 134 ? -7.249 -2.101 8.603 1.00 98.56 134 LEU A O 1
ATOM 1015 N N . TYR A 1 135 ? -7.515 -0.402 7.170 1.00 98.12 135 TYR A N 1
ATOM 1016 C CA . TYR A 1 135 ? -7.960 -1.189 6.024 1.00 98.12 135 TYR A CA 1
ATOM 1017 C C . TYR A 1 135 ? -6.888 -1.125 4.944 1.00 98.12 135 TYR A C 1
ATOM 1019 O O . TYR A 1 135 ? -6.633 -0.056 4.393 1.00 98.12 135 TYR A O 1
ATOM 1027 N N . TYR A 1 136 ? -6.242 -2.253 4.669 1.00 97.88 136 TYR A N 1
ATOM 1028 C CA . TYR A 1 136 ? -5.124 -2.340 3.739 1.00 97.88 136 TYR A CA 1
ATOM 1029 C C . TYR A 1 136 ? -5.562 -3.059 2.462 1.00 97.88 136 TYR A C 1
ATOM 1031 O O . TYR A 1 136 ? -5.832 -4.262 2.481 1.00 97.88 136 TYR A O 1
ATOM 1039 N N . LEU A 1 137 ? -5.685 -2.304 1.370 1.00 97.31 137 LEU A N 1
ATOM 1040 C CA . LEU A 1 137 ? -6.041 -2.809 0.046 1.00 97.31 137 LEU A CA 1
ATOM 1041 C C . LEU A 1 137 ? -4.773 -3.285 -0.670 1.00 97.31 137 LEU A C 1
ATOM 1043 O O . LEU A 1 137 ? -3.875 -2.496 -0.945 1.00 97.31 137 LEU A O 1
ATOM 1047 N N . LEU A 1 138 ? -4.709 -4.588 -0.933 1.00 96.00 138 LEU A N 1
ATOM 1048 C CA . LEU A 1 138 ? -3.535 -5.310 -1.409 1.00 96.00 138 LEU A CA 1
ATOM 1049 C C . LEU A 1 138 ? -3.680 -5.703 -2.881 1.00 96.00 138 LEU A C 1
ATOM 1051 O O . LEU A 1 138 ? -4.182 -6.798 -3.180 1.00 96.00 138 LEU A O 1
ATOM 1055 N N . ALA A 1 139 ? -3.210 -4.825 -3.769 1.00 94.81 139 ALA A N 1
ATOM 1056 C CA . ALA A 1 139 ? -3.124 -5.032 -5.215 1.00 94.81 139 ALA A CA 1
ATOM 1057 C C . ALA A 1 139 ? -1.742 -5.533 -5.684 1.00 94.81 139 ALA A C 1
ATOM 1059 O O . ALA A 1 139 ? -1.494 -5.599 -6.871 1.00 94.81 139 ALA A O 1
ATOM 1060 N N . GLY A 1 140 ? -0.880 -6.004 -4.773 1.00 91.62 140 GLY A N 1
ATOM 1061 C CA . GLY A 1 140 ? 0.399 -6.636 -5.122 1.00 91.62 140 GLY A CA 1
ATOM 1062 C C . GLY A 1 140 ? 0.761 -7.864 -4.278 1.00 91.62 140 GLY A C 1
ATOM 1063 O O . GLY A 1 140 ? -0.058 -8.317 -3.465 1.00 91.62 140 GLY A O 1
ATOM 1064 N N . PRO A 1 141 ? 1.968 -8.440 -4.462 1.00 92.12 141 PRO A N 1
ATOM 1065 C CA . PRO A 1 141 ? 2.513 -9.509 -3.622 1.00 92.12 141 PRO A CA 1
ATOM 1066 C C . PRO A 1 141 ? 2.552 -9.177 -2.120 1.00 92.12 141 PRO A C 1
ATOM 1068 O O . PRO A 1 141 ? 2.625 -8.029 -1.693 1.00 92.12 141 PRO A O 1
ATOM 1071 N N . MET A 1 142 ? 2.554 -10.220 -1.284 1.00 92.94 142 MET A N 1
ATOM 1072 C CA . MET A 1 142 ? 2.394 -10.084 0.173 1.00 92.94 142 MET A CA 1
ATOM 1073 C C . MET A 1 142 ? 3.693 -9.771 0.930 1.00 92.94 142 MET A C 1
ATOM 1075 O O . MET A 1 142 ? 3.671 -9.699 2.156 1.00 92.94 142 MET A O 1
ATOM 1079 N N . ASP A 1 143 ? 4.828 -9.589 0.252 1.00 93.25 143 ASP A N 1
ATOM 1080 C CA . ASP A 1 143 ? 6.126 -9.383 0.907 1.00 93.25 143 ASP A CA 1
ATOM 1081 C C . ASP A 1 143 ? 6.186 -8.103 1.749 1.00 93.25 143 ASP A C 1
ATOM 1083 O O . ASP A 1 143 ? 6.567 -8.161 2.922 1.00 93.25 143 ASP A O 1
ATOM 1087 N N . VAL A 1 144 ? 5.802 -6.958 1.177 1.00 95.88 144 VAL A N 1
ATOM 1088 C CA . VAL A 1 144 ? 5.772 -5.673 1.894 1.00 95.88 144 VAL A CA 1
ATOM 1089 C C . VAL A 1 144 ? 4.729 -5.702 3.021 1.00 95.88 144 VAL A C 1
ATOM 1091 O O . VAL A 1 144 ? 5.118 -5.440 4.168 1.00 95.88 144 VAL A O 1
ATOM 1094 N N . PRO A 1 145 ? 3.470 -6.138 2.778 1.00 96.50 145 PRO A N 1
ATOM 1095 C CA . PRO A 1 145 ? 2.492 -6.325 3.847 1.00 96.50 145 PRO A CA 1
ATOM 1096 C C . PRO A 1 145 ? 2.989 -7.221 4.983 1.00 96.50 145 PRO A C 1
ATOM 1098 O O . PRO A 1 145 ? 2.912 -6.841 6.152 1.00 96.50 145 PRO A O 1
ATOM 1101 N N . TYR A 1 146 ? 3.556 -8.387 4.661 1.00 96.25 146 TYR A N 1
ATOM 1102 C CA . TYR A 1 146 ? 4.050 -9.333 5.658 1.00 96.25 146 TYR A CA 1
ATOM 1103 C C . TYR A 1 146 ? 5.162 -8.725 6.513 1.00 96.25 146 TYR A C 1
ATOM 1105 O O . TYR A 1 146 ? 5.092 -8.792 7.739 1.00 96.25 146 TYR A O 1
ATOM 1113 N N . ARG A 1 147 ? 6.184 -8.116 5.894 1.00 97.56 147 ARG A N 1
ATOM 1114 C CA . ARG A 1 147 ? 7.315 -7.510 6.623 1.00 97.56 147 ARG A CA 1
ATOM 1115 C C . ARG A 1 147 ? 6.841 -6.393 7.549 1.00 97.56 147 ARG A C 1
ATOM 1117 O O . ARG A 1 147 ? 7.265 -6.331 8.702 1.00 97.56 147 ARG A O 1
ATOM 1124 N N . GLY A 1 148 ? 5.929 -5.561 7.057 1.00 98.31 148 GLY A N 1
ATOM 1125 C CA . GLY A 1 148 ? 5.305 -4.482 7.807 1.00 98.31 148 GLY A CA 1
ATOM 1126 C C . GLY A 1 148 ? 4.529 -4.943 9.034 1.00 98.31 148 GLY A C 1
ATOM 1127 O O . GLY A 1 148 ? 4.778 -4.490 10.152 1.00 98.31 148 GLY A O 1
ATOM 1128 N N . ILE A 1 149 ? 3.602 -5.877 8.823 1.00 98.50 149 ILE A N 1
ATOM 1129 C CA . ILE A 1 149 ? 2.728 -6.413 9.873 1.00 98.50 149 ILE A CA 1
ATOM 1130 C C . ILE A 1 149 ? 3.543 -7.228 10.884 1.00 98.50 149 ILE A C 1
ATOM 1132 O O . ILE A 1 149 ? 3.323 -7.106 12.090 1.00 98.50 149 ILE A O 1
ATOM 1136 N N . LEU A 1 150 ? 4.537 -8.000 10.429 1.00 98.19 150 LEU A N 1
ATOM 1137 C CA . LEU A 1 150 ? 5.443 -8.746 11.305 1.00 98.19 150 LEU A CA 1
ATOM 1138 C C . LEU A 1 150 ? 6.241 -7.812 12.226 1.00 98.19 150 LEU A C 1
ATOM 1140 O O . LEU A 1 150 ? 6.454 -8.144 13.391 1.00 98.19 150 LEU A O 1
ATOM 1144 N N . ALA A 1 151 ? 6.668 -6.651 11.726 1.00 98.50 151 ALA A N 1
ATOM 1145 C CA . ALA A 1 151 ? 7.399 -5.660 12.511 1.00 98.50 151 ALA A CA 1
ATOM 1146 C C . ALA A 1 151 ? 6.502 -4.851 13.469 1.00 98.50 151 ALA A C 1
ATOM 1148 O O . ALA A 1 151 ? 7.016 -4.137 14.334 1.00 98.50 151 ALA A O 1
ATOM 1149 N N . ALA A 1 152 ? 5.178 -4.921 13.311 1.00 98.69 152 ALA A N 1
ATOM 1150 C CA . ALA A 1 152 ? 4.224 -4.239 14.175 1.00 98.69 152 ALA A CA 1
ATOM 1151 C C . ALA A 1 152 ? 4.022 -4.982 15.506 1.00 98.69 152 ALA A C 1
ATOM 1153 O O . ALA A 1 152 ? 4.264 -6.190 15.611 1.00 98.69 152 ALA A O 1
ATOM 1154 N N . ASP A 1 153 ? 3.534 -4.253 16.511 1.00 98.38 153 ASP A N 1
ATOM 1155 C CA . ASP A 1 153 ? 3.119 -4.784 17.807 1.00 98.38 153 ASP A CA 1
ATOM 1156 C C . ASP A 1 153 ? 2.051 -5.877 17.599 1.00 98.38 153 ASP A C 1
ATOM 1158 O O . ASP A 1 153 ? 0.989 -5.582 17.038 1.00 98.38 153 ASP A O 1
ATOM 1162 N N . PRO A 1 154 ? 2.291 -7.125 18.051 1.00 98.25 154 PRO A N 1
ATOM 1163 C CA . PRO A 1 154 ? 1.343 -8.225 17.901 1.00 98.25 154 PRO A CA 1
ATOM 1164 C C . PRO A 1 154 ? -0.072 -7.911 18.395 1.00 98.25 154 PRO A C 1
ATOM 1166 O O . PRO A 1 154 ? -1.041 -8.355 17.788 1.00 98.25 154 PRO A O 1
ATOM 1169 N N . VAL A 1 155 ? -0.224 -7.104 19.451 1.00 97.56 155 VAL A N 1
ATOM 1170 C CA . VAL A 1 155 ? -1.547 -6.755 19.998 1.00 97.56 155 VAL A CA 1
ATOM 1171 C C . VAL A 1 155 ? -2.315 -5.816 19.065 1.00 97.56 155 VAL A C 1
ATOM 1173 O O . VAL A 1 155 ? -3.546 -5.773 19.104 1.00 97.56 155 VAL A O 1
ATOM 1176 N N . LYS A 1 156 ? -1.619 -5.063 18.210 1.00 98.12 156 LYS A N 1
ATOM 1177 C CA . LYS A 1 156 ? -2.221 -4.091 17.290 1.00 98.12 156 LYS A CA 1
ATOM 1178 C C . LYS A 1 156 ? -2.701 -4.708 15.977 1.00 98.12 156 LYS A C 1
ATOM 1180 O O . LYS A 1 156 ? -3.594 -4.140 15.351 1.00 98.12 156 LYS A O 1
ATOM 1185 N N . ARG A 1 157 ? -2.150 -5.860 15.584 1.00 97.88 157 ARG A N 1
ATOM 1186 C CA . ARG A 1 157 ? -2.429 -6.535 14.301 1.00 97.88 157 ARG A CA 1
ATOM 1187 C C . ARG A 1 157 ? -3.900 -6.900 14.115 1.00 97.88 157 ARG A C 1
ATOM 1189 O O . ARG A 1 157 ? -4.432 -6.660 13.040 1.00 97.88 157 ARG A O 1
ATOM 1196 N N . GLN A 1 158 ? -4.586 -7.266 15.200 1.00 96.12 158 GLN A N 1
ATOM 1197 C CA . GLN A 1 158 ? -6.028 -7.553 15.206 1.00 96.12 158 GLN A CA 1
ATOM 1198 C C . GLN A 1 158 ? -6.920 -6.393 14.709 1.00 96.12 158 GLN A C 1
ATOM 1200 O O . GLN A 1 158 ? -8.107 -6.587 14.464 1.00 96.12 158 GLN A O 1
ATOM 1205 N N . TYR A 1 159 ? -6.378 -5.174 14.605 1.00 97.06 159 TYR A N 1
ATOM 1206 C CA . TYR A 1 159 ? -7.082 -3.990 14.106 1.00 97.06 159 TYR A CA 1
ATOM 1207 C C . TYR A 1 159 ? -6.695 -3.613 12.666 1.00 97.06 159 TYR A C 1
ATOM 1209 O O . TYR A 1 159 ? -7.086 -2.540 12.198 1.00 97.06 159 TYR A O 1
ATOM 1217 N N . ALA A 1 160 ? -5.918 -4.452 11.976 1.00 97.56 160 ALA A N 1
ATOM 1218 C CA . ALA A 1 160 ? -5.542 -4.291 10.578 1.00 97.56 160 ALA A CA 1
ATOM 1219 C C . ALA A 1 160 ? -6.258 -5.334 9.705 1.00 97.56 160 ALA A C 1
ATOM 1221 O O . ALA A 1 160 ? -6.069 -6.538 9.846 1.00 97.56 160 ALA A O 1
ATOM 1222 N N . TYR A 1 161 ? -7.067 -4.859 8.764 1.00 96.62 161 TYR A N 1
ATOM 1223 C CA . TYR A 1 161 ? -7.862 -5.674 7.856 1.00 96.62 161 TYR A CA 1
ATOM 1224 C C . TYR A 1 161 ? -7.234 -5.647 6.465 1.00 96.62 161 TYR A C 1
ATOM 1226 O O . TYR A 1 161 ? -7.301 -4.638 5.762 1.00 96.62 161 TYR A O 1
ATOM 1234 N N . CYS A 1 162 ? -6.622 -6.759 6.069 1.00 95.56 162 CYS A N 1
ATOM 1235 C CA . CYS A 1 162 ? -5.995 -6.917 4.760 1.00 95.56 162 CYS A CA 1
ATOM 1236 C C . CYS A 1 162 ? -7.000 -7.473 3.745 1.00 95.56 162 CYS A C 1
ATOM 1238 O O . CYS A 1 162 ? -7.566 -8.547 3.952 1.00 95.56 162 CYS A O 1
ATOM 1240 N N . MET A 1 163 ? -7.205 -6.770 2.633 1.00 94.19 163 MET A N 1
ATOM 1241 C CA . MET A 1 163 ? -8.125 -7.170 1.567 1.00 94.19 163 MET A CA 1
ATOM 1242 C C . MET A 1 163 ? -7.363 -7.257 0.256 1.00 94.19 163 MET A C 1
ATOM 1244 O O . MET A 1 163 ? -6.749 -6.289 -0.166 1.00 94.19 163 MET A O 1
ATOM 1248 N N . SER A 1 164 ? -7.419 -8.404 -0.410 1.00 92.38 164 SER A N 1
ATOM 1249 C CA . SER A 1 164 ? -6.748 -8.610 -1.693 1.00 92.38 164 SER A CA 1
ATOM 1250 C C . SER A 1 164 ? -7.732 -9.155 -2.717 1.00 92.38 164 SER A C 1
ATOM 1252 O O . SER A 1 164 ? -8.490 -10.074 -2.407 1.00 92.38 164 SER A O 1
ATOM 1254 N N . HIS A 1 165 ? -7.695 -8.617 -3.935 1.00 87.50 165 HIS A N 1
ATOM 1255 C CA . HIS A 1 165 ? -8.692 -8.884 -4.975 1.00 87.50 165 HIS A CA 1
ATOM 1256 C C . HIS A 1 165 ? -8.328 -10.033 -5.926 1.00 87.50 165 HIS A C 1
ATOM 1258 O O . HIS A 1 165 ? -9.166 -10.447 -6.722 1.00 87.50 165 HIS A O 1
ATOM 1264 N N . SER A 1 166 ? -7.103 -10.566 -5.864 1.00 85.06 166 SER A N 1
ATOM 1265 C CA . SER A 1 166 ? -6.643 -11.596 -6.800 1.00 85.06 166 SER A CA 1
ATOM 1266 C C . SER A 1 166 ? -5.987 -12.776 -6.092 1.00 85.06 166 SER A C 1
ATOM 1268 O O . SER A 1 166 ? -5.243 -12.619 -5.119 1.00 85.06 166 SER A O 1
ATOM 1270 N N . SER A 1 167 ? -6.255 -13.992 -6.579 1.00 83.62 167 SER A N 1
ATOM 1271 C CA . SER A 1 167 ? -5.505 -15.190 -6.180 1.00 83.62 167 SER A CA 1
ATOM 1272 C C . SER A 1 167 ? -4.070 -15.168 -6.696 1.00 83.62 167 SER A C 1
ATOM 1274 O O . SER A 1 167 ? -3.235 -15.909 -6.187 1.00 83.62 167 SER A O 1
ATOM 1276 N N . TRP A 1 168 ? -3.781 -14.346 -7.707 1.00 84.94 168 TRP A N 1
ATOM 1277 C CA . TRP A 1 168 ? -2.426 -14.169 -8.203 1.00 84.94 168 TRP A CA 1
ATOM 1278 C C . TRP A 1 168 ? -1.537 -13.553 -7.113 1.00 84.94 168 TRP A C 1
ATOM 1280 O O . TRP A 1 168 ? -0.494 -14.122 -6.816 1.00 84.94 168 TRP A O 1
ATOM 1290 N N . ASN A 1 169 ? -2.018 -12.543 -6.379 1.00 80.62 169 ASN A N 1
ATOM 1291 C CA . ASN A 1 169 ? -1.299 -11.920 -5.253 1.00 80.62 169 ASN A CA 1
ATOM 1292 C C . ASN A 1 169 ? -1.012 -12.917 -4.111 1.00 80.62 169 ASN A C 1
ATOM 1294 O O . ASN A 1 169 ? -0.059 -12.752 -3.357 1.00 80.62 169 ASN A O 1
ATOM 1298 N N . ASP A 1 170 ? -1.827 -13.975 -3.982 1.00 73.38 170 ASP A N 1
ATOM 1299 C CA . ASP A 1 170 ? -1.688 -15.037 -2.966 1.00 73.38 170 ASP A CA 1
ATOM 1300 C C . ASP A 1 170 ? -0.574 -16.058 -3.276 1.00 73.38 170 ASP A C 1
ATOM 1302 O O . ASP A 1 170 ? -0.422 -17.074 -2.601 1.00 73.38 170 ASP A O 1
ATOM 1306 N N . GLY A 1 171 ? 0.208 -15.831 -4.328 1.00 64.25 171 GLY A N 1
ATOM 1307 C CA . GLY A 1 171 ? 1.328 -16.705 -4.674 1.00 64.25 171 GLY A CA 1
ATOM 1308 C C . GLY A 1 171 ? 2.167 -16.231 -5.851 1.00 64.25 171 GLY A C 1
ATOM 1309 O O . GLY A 1 171 ? 2.852 -17.062 -6.442 1.00 64.25 171 GLY A O 1
ATOM 1310 N N . TYR A 1 172 ? 2.036 -14.950 -6.209 1.00 60.62 172 TYR A N 1
ATOM 1311 C CA . TYR A 1 172 ? 2.666 -14.239 -7.323 1.00 60.62 172 TYR A CA 1
ATOM 1312 C C . TYR A 1 172 ? 2.898 -15.115 -8.573 1.00 60.62 172 TYR A C 1
ATOM 1314 O O . TYR A 1 172 ? 3.977 -15.190 -9.149 1.00 60.62 172 TYR A O 1
ATOM 1322 N N . GLY A 1 173 ? 1.851 -15.852 -8.959 1.00 57.72 173 GLY A N 1
ATOM 1323 C CA . GLY A 1 173 ? 1.849 -16.765 -10.106 1.00 57.72 173 GLY A CA 1
ATOM 1324 C C . GLY A 1 173 ? 2.482 -18.139 -9.823 1.00 57.72 173 GLY A C 1
ATOM 1325 O O . GLY A 1 173 ? 3.694 -18.318 -9.842 1.00 57.72 173 GLY A O 1
ATOM 1326 N N . LYS A 1 174 ? 1.663 -19.180 -9.611 1.00 54.41 174 LYS A N 1
ATOM 1327 C CA . LYS A 1 174 ? 2.092 -20.557 -9.268 1.00 54.41 174 LYS A CA 1
ATOM 1328 C C . LYS A 1 174 ? 3.176 -21.161 -10.200 1.00 54.41 174 LYS A C 1
ATOM 1330 O O . LYS A 1 174 ? 2.810 -21.918 -11.103 1.00 54.41 174 LYS A O 1
ATOM 1335 N N . ARG A 1 175 ? 4.481 -20.986 -9.903 1.00 51.19 175 ARG A N 1
ATOM 1336 C CA . ARG A 1 175 ? 5.508 -22.058 -10.039 1.00 51.19 175 ARG A CA 1
ATOM 1337 C C . ARG A 1 175 ? 6.921 -21.853 -9.454 1.00 51.19 175 ARG A C 1
ATOM 1339 O O . ARG A 1 175 ? 7.817 -22.570 -9.886 1.00 51.19 175 ARG A O 1
ATOM 1346 N N . ARG A 1 176 ? 7.134 -21.020 -8.431 1.00 49.75 176 ARG A N 1
ATOM 1347 C CA . ARG A 1 176 ? 8.207 -21.197 -7.417 1.00 49.75 176 ARG A CA 1
ATOM 1348 C C . ARG A 1 176 ? 8.035 -20.127 -6.342 1.00 49.75 176 ARG A C 1
ATOM 1350 O O . ARG A 1 176 ? 8.160 -18.947 -6.625 1.00 49.75 176 ARG A O 1
ATOM 1357 N N . ILE A 1 177 ? 7.678 -20.545 -5.130 1.00 54.97 177 ILE A N 1
ATOM 1358 C CA . ILE A 1 177 ? 7.595 -19.642 -3.982 1.00 54.97 177 ILE A CA 1
ATOM 1359 C C . ILE A 1 177 ? 9.021 -19.203 -3.644 1.00 54.97 177 ILE A C 1
ATOM 1361 O O . ILE A 1 177 ? 9.804 -20.018 -3.165 1.00 54.97 177 ILE A O 1
ATOM 1365 N N . GLU A 1 178 ? 9.334 -17.929 -3.850 1.00 54.72 178 GLU A N 1
ATOM 1366 C CA . GLU A 1 178 ? 10.441 -17.256 -3.151 1.00 54.72 178 GLU A CA 1
ATOM 1367 C C . GLU A 1 178 ? 9.917 -16.242 -2.111 1.00 54.72 178 GLU A C 1
ATOM 1369 O O . GLU A 1 178 ? 10.687 -15.499 -1.514 1.00 54.72 178 GLU A O 1
ATOM 1374 N N . CYS A 1 179 ? 8.596 -16.202 -1.882 1.00 69.38 179 CYS A N 1
ATOM 1375 C CA . CYS A 1 179 ? 7.888 -15.044 -1.323 1.00 69.38 179 CYS A CA 1
ATOM 1376 C C . CYS A 1 179 ? 6.840 -15.411 -0.261 1.00 69.38 179 CYS A C 1
ATOM 1378 O O . CYS A 1 179 ? 6.486 -16.580 -0.085 1.00 69.38 179 CYS A O 1
ATOM 1380 N N . ARG A 1 180 ? 6.312 -14.387 0.418 1.00 86.38 180 ARG A N 1
ATOM 1381 C CA . ARG A 1 180 ? 5.197 -14.511 1.374 1.00 86.38 180 ARG A CA 1
ATOM 1382 C C . ARG A 1 180 ? 3.853 -14.574 0.644 1.00 86.38 180 ARG A C 1
ATOM 1384 O O . ARG A 1 180 ? 3.691 -13.974 -0.414 1.00 86.38 180 ARG A O 1
ATOM 1391 N N . ASN A 1 181 ? 2.883 -15.287 1.210 1.00 88.00 181 ASN A N 1
ATOM 1392 C CA . ASN A 1 181 ? 1.503 -15.382 0.712 1.00 88.00 181 ASN A CA 1
ATOM 1393 C C . ASN A 1 181 ? 0.486 -14.880 1.757 1.00 88.00 181 ASN A C 1
ATOM 1395 O O . ASN A 1 181 ? 0.856 -14.491 2.868 1.00 88.00 181 ASN A O 1
ATOM 1399 N N . LYS A 1 182 ? -0.816 -14.887 1.432 1.00 88.56 182 LYS A N 1
ATOM 1400 C CA . LYS A 1 182 ? -1.844 -14.364 2.350 1.00 88.56 182 LYS A CA 1
ATOM 1401 C C . LYS A 1 182 ? -1.957 -15.210 3.610 1.00 88.56 182 LYS A C 1
ATOM 1403 O O . LYS A 1 182 ? -2.273 -14.666 4.661 1.00 88.56 182 LYS A O 1
ATOM 1408 N N . ARG A 1 183 ? -1.680 -16.518 3.544 1.00 89.00 183 ARG A N 1
ATOM 1409 C CA . ARG A 1 183 ? -1.663 -17.378 4.740 1.00 89.00 183 ARG A CA 1
ATOM 1410 C C . ARG A 1 183 ? -0.539 -16.989 5.689 1.00 89.00 183 ARG A C 1
ATOM 1412 O O . ARG A 1 183 ? -0.761 -17.024 6.894 1.00 89.00 183 ARG A O 1
ATOM 1419 N N . ASP A 1 184 ? 0.613 -16.571 5.167 1.00 91.75 184 ASP A N 1
ATOM 1420 C CA . ASP A 1 184 ? 1.690 -16.037 6.004 1.00 91.75 184 ASP A CA 1
ATOM 1421 C C . ASP A 1 184 ? 1.234 -14.762 6.718 1.00 91.75 184 ASP A C 1
ATOM 1423 O O . ASP A 1 184 ? 1.452 -14.636 7.918 1.00 91.75 184 ASP A O 1
ATOM 1427 N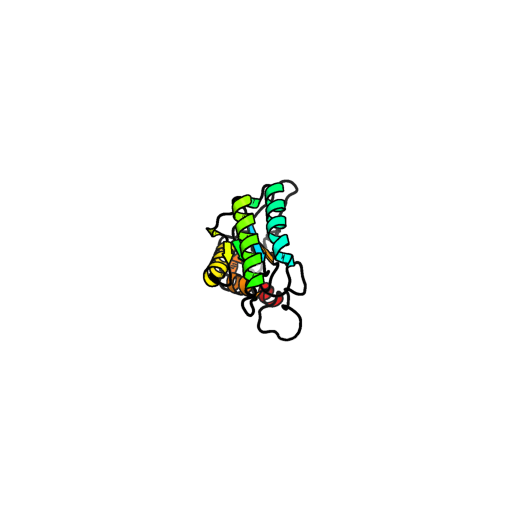 N . VAL A 1 185 ? 0.541 -13.853 6.023 1.00 93.06 185 VAL A N 1
ATOM 1428 C CA . VAL A 1 185 ? -0.025 -12.638 6.639 1.00 93.06 185 VAL A CA 1
ATOM 1429 C C . VAL A 1 185 ? -1.079 -12.987 7.697 1.00 93.06 185 VAL A C 1
ATOM 1431 O O . VAL A 1 185 ? -0.978 -12.519 8.824 1.00 93.06 185 VAL A O 1
ATOM 1434 N N . ILE A 1 186 ? -2.037 -13.863 7.375 1.00 91.44 186 ILE A N 1
ATOM 1435 C CA . ILE A 1 186 ? -3.087 -14.326 8.303 1.00 91.44 186 ILE A CA 1
ATOM 1436 C C . ILE A 1 186 ? -2.485 -14.984 9.553 1.00 91.44 186 ILE A C 1
ATOM 1438 O O . ILE A 1 186 ? -3.029 -14.857 10.646 1.00 91.44 186 ILE A O 1
ATOM 1442 N N . SER A 1 187 ? -1.353 -15.679 9.416 1.00 93.88 187 SER A N 1
ATOM 1443 C CA . SER A 1 187 ? -0.691 -16.343 10.543 1.00 93.88 187 SER A CA 1
ATOM 1444 C C . SER A 1 187 ? -0.107 -15.376 11.584 1.00 93.88 187 SER A C 1
ATOM 1446 O O . SER A 1 187 ? 0.242 -15.814 12.680 1.00 93.88 187 SER A O 1
ATOM 1448 N N . LEU A 1 188 ? -0.009 -14.077 11.270 1.00 94.00 188 LEU A N 1
ATOM 1449 C CA . LEU A 1 188 ? 0.555 -13.066 12.167 1.00 94.00 188 LEU A CA 1
ATOM 1450 C C . LEU A 1 188 ? -0.417 -12.574 13.251 1.00 94.00 188 LEU A C 1
ATOM 1452 O O . LEU A 1 188 ? 0.065 -11.942 14.201 1.00 94.00 188 LEU A O 1
ATOM 1456 N N . GLY A 1 189 ? -1.717 -12.875 13.128 1.00 87.12 189 GLY A N 1
ATOM 1457 C CA . GLY A 1 189 ? -2.791 -12.382 14.004 1.00 87.12 189 GLY A CA 1
ATOM 1458 C C . GLY A 1 189 ? -3.366 -11.058 13.530 1.00 87.12 189 GLY A C 1
ATOM 1459 O O . GLY A 1 189 ? -3.604 -10.193 14.402 1.00 87.12 189 GLY A O 1
#

Secondary structure (DSSP, 8-state):
---S-SSSSSSSS------------SB-SS-B-SEEEEEE--SSS-SHHHHHHHHHHHHHHHTT-GGGEEEEEES--SS---HHHHHHHHHHHHHHHHHHT--GGGEEETTT-HHHHHHHHHHHHHT--SSS-EEEEEES-SHHHHHHHHHS-HHHHTTEEEEE--TTTTTTSSS---S--HHHHHTT-

Sequence (189 aa):
MKRAALIALAAHCLLLSASPCSNAEPFDGSRFKGRIALSHDGNFNDEDDWGAFPVAIAILDAFGVKEKIVHVDFNNIIQNNDARFEKEMTASVLGAAEKYGIPPTVLHNCRTDLDGAVNSIKNAVNASSRENPLYYLLAGPMDVPYRGILAADPVKRQYAYCMSHSSWNDGYGKRRIECRNKRDVISLG

Foldseek 3Di:
DDDDPDPDPDPPPDPPPPVPPPLVPCDPPDDGAAAEEEEEQQFPDDNPLLPVQLVVLVVCVVVVNNVRYQAYEYNPPLVDGDPVRLVSNVCSNVVSCVVNVPDCQRYHHCNVHVVSRLCSLQVSLQPFDSRHAYEYEHNAACASVLSNLLSHDLVSSVRYHYDYDDVCNQQVDPDDDPGHGVVSNVVSD

pLDDT: mean 87.3, std 18.47, range [39.47, 98.88]

Radius of gyration: 21.41 Å; chains: 1; bounding box: 38×48×82 Å